Protein AF-A0A819I1Q5-F1 (afdb_monomer_lite)

Sequence (190 aa):
MAFNIQAMPYITTLDSYHRMDNSEMQREFLTIDADRQRQITYLTSELLKATHRFNLRGAIEFICERIKSLSSSSTSHSSPISTNVIDKPMHMLLNDHEFYHELSQAALLNQIVFNDIQRSMMGLYHSLSTYFHSQQTSENIVIDARLLVPSEQFVIGVLFKRFNIPSIYIDKEGNMAMFPYNLKDTSYGQ

Secondary structure (DSSP, 8-state):
-------------GGGTTS--HHHHHHHHHHHHHHHHHHHHHHHHHHHHHTT--SHHHHHHHHHHHHHHHHTTS--------S-TTTHHHHHHHH-HHHHHHHHHHHHHTT--HHHHHHHHHHHHHHHHHH-SS---SS-EEEETTTS-HHHHHHHHHHHHHTT--EEEE-TTS-EE---S---------

pLDDT: mean 77.31, std 18.58, range [29.62, 95.38]

Foldseek 3Di:
DDDDPPDDDPDPDPVVVVPDDPVVVVVVVVVVVVVVLVVLLVVLCVVCVVVVLFELLSVLVVLLVVLVVVPVVPDDDDDDDDPDPSLVSLVVQCVPPLSVVLLVVQCVQQVHDVVLLSVCSSCVNVLCVVPPPDDPPPHFYELEPCSDPPSNLSNSVLSCLLSVHDHWYADNVRDTDPSPGDRDNPDDDD

Structure (mmCIF, N/CA/C/O backbone):
data_AF-A0A819I1Q5-F1
#
_entry.id   AF-A0A819I1Q5-F1
#
loop_
_atom_site.group_PDB
_atom_site.id
_atom_site.type_symbol
_atom_site.label_atom_id
_atom_site.label_alt_id
_atom_site.label_comp_id
_atom_site.label_asym_id
_atom_site.label_entity_id
_atom_site.label_seq_id
_atom_site.pdbx_PDB_ins_code
_atom_site.Cartn_x
_atom_site.Cartn_y
_atom_site.Cartn_z
_atom_site.occupancy
_atom_site.B_iso_or_equiv
_atom_site.auth_seq_id
_atom_site.auth_comp_id
_atom_site.aut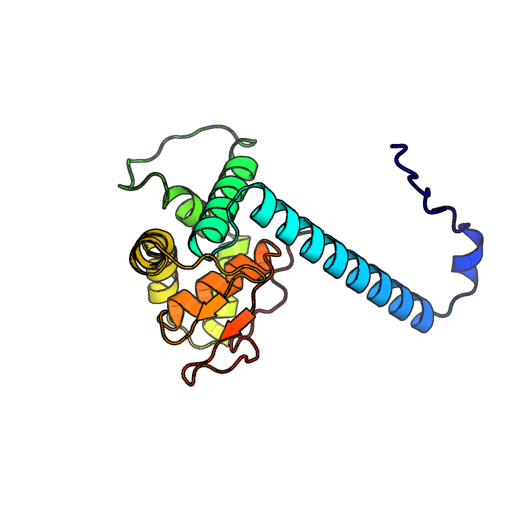h_asym_id
_atom_site.auth_atom_id
_atom_site.pdbx_PDB_model_num
ATOM 1 N N . MET A 1 1 ? 24.863 23.918 -19.648 1.00 42.09 1 MET A N 1
ATOM 2 C CA . MET A 1 1 ? 23.691 23.100 -20.023 1.00 42.09 1 MET A CA 1
ATOM 3 C C . MET A 1 1 ? 22.462 23.829 -19.516 1.00 42.09 1 MET A C 1
ATOM 5 O O . MET A 1 1 ? 22.322 23.976 -18.311 1.00 42.09 1 MET A O 1
ATOM 9 N N . ALA A 1 2 ? 21.684 24.420 -20.421 1.00 35.19 2 ALA A N 1
ATOM 10 C CA . ALA A 1 2 ? 20.536 25.252 -20.077 1.00 35.19 2 ALA A CA 1
ATOM 11 C C . ALA A 1 2 ? 19.288 24.374 -19.920 1.00 35.19 2 ALA A C 1
ATOM 13 O O . ALA A 1 2 ? 18.969 23.595 -20.816 1.00 35.19 2 ALA A O 1
ATOM 14 N N . PHE A 1 3 ? 18.601 24.497 -18.785 1.00 32.50 3 PHE A N 1
ATOM 15 C CA . PHE A 1 3 ? 17.294 23.889 -18.564 1.00 32.50 3 PHE A CA 1
ATOM 16 C C . PHE A 1 3 ? 16.247 24.676 -19.354 1.00 32.50 3 PHE A C 1
ATOM 18 O O . PHE A 1 3 ? 15.952 25.825 -19.034 1.00 32.50 3 PHE A O 1
ATOM 25 N N . ASN A 1 4 ? 15.705 24.060 -20.402 1.00 34.72 4 ASN A N 1
ATOM 26 C CA . ASN A 1 4 ? 14.567 24.588 -21.141 1.00 34.72 4 ASN A CA 1
ATOM 27 C C . ASN A 1 4 ? 13.288 24.136 -20.422 1.00 34.72 4 ASN A C 1
ATOM 29 O O . ASN A 1 4 ? 12.808 23.024 -20.634 1.00 34.72 4 ASN A O 1
ATOM 33 N N . ILE A 1 5 ? 12.789 24.963 -19.502 1.00 40.16 5 ILE A N 1
ATOM 34 C CA . ILE A 1 5 ? 11.487 24.755 -18.864 1.00 40.16 5 ILE A CA 1
ATOM 35 C C . ILE A 1 5 ? 10.452 25.385 -19.790 1.00 40.16 5 ILE A C 1
ATOM 37 O O . ILE A 1 5 ? 10.225 26.594 -19.774 1.00 40.16 5 ILE A O 1
ATOM 41 N N . GLN A 1 6 ? 9.854 24.553 -20.634 1.00 42.25 6 GLN A N 1
ATOM 42 C CA . GLN A 1 6 ? 8.719 24.939 -21.453 1.00 42.25 6 GLN A CA 1
ATOM 43 C C . GLN A 1 6 ? 7.520 25.133 -20.512 1.00 42.25 6 GLN A C 1
ATOM 45 O O . GLN A 1 6 ? 6.935 24.172 -20.016 1.00 42.25 6 GLN A O 1
ATOM 50 N N . ALA A 1 7 ? 7.211 26.391 -20.195 1.00 44.75 7 ALA A N 1
ATOM 51 C CA . ALA A 1 7 ? 6.041 26.754 -19.411 1.00 44.75 7 ALA A CA 1
ATOM 52 C C . ALA A 1 7 ? 4.772 26.317 -20.162 1.00 44.75 7 ALA A C 1
ATOM 54 O O . ALA A 1 7 ? 4.514 26.763 -21.280 1.00 44.75 7 ALA A O 1
ATOM 55 N N . MET A 1 8 ? 3.996 25.422 -19.550 1.00 40.69 8 MET A N 1
ATOM 56 C CA . MET A 1 8 ? 2.660 25.048 -20.013 1.00 40.69 8 MET A CA 1
ATOM 57 C C . MET A 1 8 ? 1.719 26.254 -19.863 1.00 40.69 8 MET A C 1
ATOM 59 O O . MET A 1 8 ? 1.626 26.803 -18.761 1.00 40.69 8 MET A O 1
ATOM 63 N N . PRO A 1 9 ? 1.016 26.690 -20.922 1.00 42.00 9 PRO A N 1
ATOM 64 C CA . PRO A 1 9 ? 0.080 27.799 -20.823 1.00 42.00 9 PRO A CA 1
ATOM 65 C C . PRO A 1 9 ? -1.209 27.327 -20.138 1.00 42.00 9 PRO A C 1
ATOM 67 O O . PRO A 1 9 ? -2.129 26.847 -20.789 1.00 42.00 9 PRO A O 1
ATOM 70 N N . TYR A 1 10 ? -1.301 27.486 -18.818 1.00 42.91 10 TYR A N 1
ATOM 71 C CA . TYR A 1 10 ? -2.581 27.447 -18.103 1.00 42.91 10 TYR A CA 1
ATOM 72 C C . TYR A 1 10 ? -3.239 28.828 -18.169 1.00 42.91 10 TYR A C 1
ATOM 74 O O . TYR A 1 10 ? -3.246 29.579 -17.198 1.00 42.91 10 TYR A O 1
ATOM 82 N N . ILE A 1 11 ? -3.772 29.178 -19.338 1.00 48.75 11 ILE A N 1
ATOM 83 C CA . ILE A 1 11 ? -4.830 30.188 -19.448 1.00 48.75 11 ILE A CA 1
ATOM 84 C C . ILE A 1 11 ? -5.868 29.630 -20.418 1.00 48.75 11 ILE A C 1
ATOM 86 O O . ILE A 1 11 ? -5.910 29.991 -21.591 1.00 48.75 11 ILE A O 1
ATOM 90 N N . THR A 1 12 ? -6.699 28.714 -19.929 1.00 47.91 12 THR A N 1
ATOM 91 C CA . THR A 1 12 ? -7.981 28.415 -20.565 1.00 47.91 12 THR A CA 1
ATOM 92 C C . THR A 1 12 ? -9.003 29.380 -19.980 1.00 47.91 12 THR A C 1
ATOM 94 O O . THR A 1 12 ? -9.338 29.352 -18.798 1.00 47.91 12 THR A O 1
ATOM 97 N N . THR A 1 13 ? -9.402 30.319 -20.826 1.00 48.88 13 THR A N 1
ATOM 98 C CA . THR A 1 13 ? -10.405 31.362 -20.619 1.00 48.88 13 THR A CA 1
ATOM 99 C C . THR A 1 13 ? -11.698 30.818 -20.009 1.00 48.88 13 THR A C 1
ATOM 101 O O . THR A 1 13 ? -12.270 29.870 -20.540 1.00 48.88 13 THR A O 1
ATOM 104 N N . LEU A 1 14 ? -12.208 31.478 -18.960 1.00 47.12 14 LEU A N 1
ATOM 105 C CA . LEU A 1 14 ? -13.523 31.208 -18.352 1.00 47.12 14 LEU A CA 1
ATOM 106 C C . LEU A 1 14 ? -14.693 31.190 -19.365 1.00 47.12 14 LEU A C 1
ATOM 108 O O . LEU A 1 14 ? -15.739 30.623 -19.067 1.00 47.12 14 LEU A O 1
ATOM 112 N N . ASP A 1 15 ? -14.518 31.756 -20.563 1.00 46.12 15 ASP A N 1
ATOM 113 C CA . ASP A 1 15 ? -15.542 31.820 -21.612 1.00 46.12 15 ASP A CA 1
ATOM 114 C C . ASP A 1 15 ? -15.828 30.480 -22.324 1.00 46.12 15 ASP A C 1
ATOM 116 O O . ASP A 1 15 ? -16.880 30.342 -22.952 1.00 46.12 15 ASP A O 1
ATOM 120 N N . SER A 1 16 ? -14.950 29.468 -22.238 1.00 49.38 16 SER A N 1
ATOM 121 C CA . SER A 1 16 ? -15.161 28.179 -22.929 1.00 49.38 16 SER A CA 1
ATOM 122 C C . SER A 1 16 ? -16.074 27.205 -22.174 1.00 49.38 16 SER A C 1
ATOM 124 O O . SER A 1 16 ? -16.690 26.342 -22.796 1.00 49.38 16 SER A O 1
ATOM 126 N N . TYR A 1 17 ? -16.235 27.372 -20.858 1.00 51.22 17 TYR A N 1
ATOM 127 C CA . TYR A 1 17 ? -17.088 26.507 -20.030 1.00 51.22 17 TYR A CA 1
ATOM 128 C C . TYR A 1 17 ? -18.587 26.753 -20.235 1.00 51.22 17 TYR A C 1
ATOM 130 O O . TYR A 1 17 ? -19.408 25.922 -19.854 1.00 51.22 17 TYR A O 1
ATOM 138 N N . HIS A 1 18 ? -18.971 27.869 -20.863 1.00 53.84 18 HIS A N 1
ATOM 139 C CA . HIS A 1 18 ? -20.380 28.237 -21.007 1.00 53.84 18 HIS A CA 1
ATOM 140 C C . HIS A 1 18 ? -21.098 27.527 -22.174 1.00 53.84 18 HIS A C 1
ATOM 142 O O . HIS A 1 18 ? -22.301 27.717 -22.353 1.00 53.84 18 HIS A O 1
ATOM 148 N N . ARG A 1 19 ? -20.382 26.712 -22.969 1.00 59.06 19 ARG A N 1
ATOM 149 C CA . ARG A 1 19 ? -20.923 25.987 -24.139 1.00 59.06 19 ARG A CA 1
ATOM 150 C C . ARG A 1 19 ? -20.734 24.467 -24.121 1.00 59.06 19 ARG A C 1
ATOM 152 O O . ARG A 1 19 ? -21.207 23.822 -25.052 1.00 59.06 19 ARG A O 1
ATOM 159 N N . MET A 1 20 ? -20.064 23.901 -23.120 1.00 61.34 20 MET A N 1
ATOM 160 C CA . MET A 1 20 ? -19.856 22.452 -23.047 1.00 61.34 20 MET A CA 1
ATOM 161 C C . MET A 1 20 ? -21.077 21.767 -22.439 1.00 61.34 20 MET A C 1
ATOM 163 O O . MET A 1 20 ? -21.583 22.190 -21.397 1.00 61.34 20 MET A O 1
ATOM 167 N N . ASP A 1 21 ? -21.551 20.705 -23.090 1.00 79.25 21 ASP A N 1
ATOM 168 C CA . ASP A 1 21 ? -22.559 19.826 -22.502 1.00 79.25 21 ASP A CA 1
ATOM 169 C C . ASP A 1 21 ? -21.979 19.129 -21.256 1.00 79.25 21 ASP A C 1
ATOM 171 O O . ASP A 1 21 ? -20.777 18.870 -21.149 1.00 79.25 21 ASP A O 1
ATOM 175 N N . ASN A 1 22 ? -22.847 18.797 -20.304 1.00 78.75 22 ASN A N 1
ATOM 176 C CA . ASN A 1 22 ? -22.498 18.175 -19.029 1.00 78.75 22 ASN A CA 1
ATOM 177 C C . ASN A 1 22 ? -21.731 16.847 -19.230 1.00 78.75 22 ASN A C 1
ATOM 179 O O . ASN A 1 22 ? -20.872 16.481 -18.429 1.00 78.75 22 ASN A O 1
ATOM 183 N N . SER A 1 23 ? -21.989 16.149 -20.344 1.00 79.38 23 SER A N 1
ATOM 184 C CA . SER A 1 23 ? -21.288 14.917 -20.722 1.00 79.38 23 SER A CA 1
ATOM 185 C C . SER A 1 23 ? -19.829 15.136 -21.160 1.00 79.38 23 SER A C 1
ATOM 187 O O . SER A 1 23 ? -18.974 14.287 -20.899 1.00 79.38 23 SER A O 1
ATOM 189 N N . GLU A 1 24 ? -19.514 16.274 -21.783 1.00 82.25 24 GLU A N 1
ATOM 190 C CA . GLU A 1 24 ? -18.149 16.631 -22.187 1.00 82.25 24 GLU A CA 1
ATOM 191 C C . GLU A 1 24 ? -17.334 17.118 -20.990 1.00 82.25 24 GLU A C 1
ATOM 193 O O . GLU A 1 24 ? -16.189 16.700 -20.820 1.00 82.25 24 GLU A O 1
ATOM 198 N N . MET A 1 25 ? -17.959 17.897 -20.102 1.00 79.38 25 MET A N 1
ATOM 199 C CA . MET A 1 25 ? -17.338 18.366 -18.861 1.00 79.38 25 MET A CA 1
ATOM 200 C C . MET A 1 25 ? -16.933 17.198 -17.947 1.00 79.38 25 MET A C 1
ATOM 202 O O . MET A 1 25 ? -15.834 17.187 -17.392 1.00 79.38 25 MET A O 1
ATOM 206 N N . GLN A 1 26 ? -17.780 16.167 -17.837 1.00 78.69 26 GLN A N 1
ATOM 207 C CA . GLN A 1 26 ? -17.453 14.954 -17.079 1.00 78.69 26 GLN A CA 1
ATOM 208 C C . GLN A 1 26 ? -16.265 14.187 -17.672 1.00 78.69 26 GLN A C 1
ATOM 210 O O . GLN A 1 26 ? -15.415 13.700 -16.927 1.00 78.69 26 GLN A O 1
ATOM 215 N N . ARG A 1 27 ? -16.178 14.074 -19.003 1.00 81.25 27 ARG A N 1
ATOM 216 C CA . ARG A 1 27 ? -15.050 13.389 -19.657 1.00 81.25 27 ARG A CA 1
ATOM 217 C C . ARG A 1 27 ? -13.744 14.142 -19.460 1.00 81.25 27 ARG A C 1
ATOM 219 O O . ARG A 1 27 ? -12.740 13.511 -19.140 1.00 81.25 27 ARG A O 1
ATOM 226 N N . GLU A 1 28 ? -13.762 15.461 -19.622 1.00 84.81 28 GLU A N 1
ATOM 227 C CA . GLU A 1 28 ? -12.573 16.290 -19.425 1.00 84.81 28 GLU A CA 1
ATOM 228 C C . GLU A 1 28 ? -12.067 16.191 -17.978 1.00 84.81 28 GLU A C 1
ATOM 230 O O . GLU A 1 28 ? -10.881 15.942 -17.751 1.00 84.81 28 GLU A O 1
ATOM 235 N N . PHE A 1 29 ? -12.973 16.249 -16.997 1.00 83.56 29 PHE A N 1
ATOM 236 C CA . PHE A 1 29 ? -12.624 16.073 -15.587 1.00 83.56 29 PHE A CA 1
ATOM 237 C C . PHE A 1 29 ? -11.950 14.717 -15.314 1.00 83.56 29 PHE A C 1
ATOM 239 O O . PHE A 1 29 ? -10.876 14.668 -14.714 1.00 83.56 29 PHE A O 1
ATOM 246 N N . LEU A 1 30 ? -12.513 13.621 -15.839 1.00 83.62 30 LEU A N 1
ATOM 247 C CA . LEU A 1 30 ? -11.925 12.282 -15.706 1.00 83.62 30 LEU A CA 1
ATOM 248 C C . LEU A 1 30 ? -10.531 12.182 -16.342 1.00 83.62 30 LEU A C 1
ATOM 250 O O . LEU A 1 30 ? -9.659 11.497 -15.805 1.00 83.62 30 LEU A O 1
ATOM 254 N N . THR A 1 31 ? -10.299 12.853 -17.475 1.00 87.00 31 THR A N 1
ATOM 255 C CA . THR A 1 31 ? -8.973 12.861 -18.114 1.00 87.00 31 THR A CA 1
ATOM 256 C C . THR A 1 31 ? -7.941 13.638 -17.304 1.00 87.00 31 THR A C 1
ATOM 258 O O . THR A 1 31 ? -6.826 13.149 -17.122 1.00 87.00 31 THR A O 1
ATOM 261 N N . ILE A 1 32 ? -8.322 14.795 -16.753 1.00 88.31 32 ILE A N 1
ATOM 262 C CA . ILE A 1 32 ? -7.447 15.611 -15.904 1.00 88.31 32 ILE A CA 1
ATOM 263 C C . ILE A 1 32 ? -7.047 14.832 -14.649 1.00 88.31 32 ILE A C 1
ATOM 265 O O . ILE A 1 32 ? -5.869 14.818 -14.284 1.00 88.31 32 ILE A O 1
ATOM 269 N N . ASP A 1 33 ? -7.996 14.152 -14.008 1.00 83.88 33 ASP A N 1
ATOM 270 C CA . ASP A 1 33 ? -7.715 13.345 -12.820 1.00 83.88 33 ASP A CA 1
ATOM 271 C C . ASP A 1 33 ? -6.820 12.141 -13.139 1.00 83.88 33 ASP A C 1
ATOM 273 O O . ASP A 1 33 ? -5.870 11.864 -12.400 1.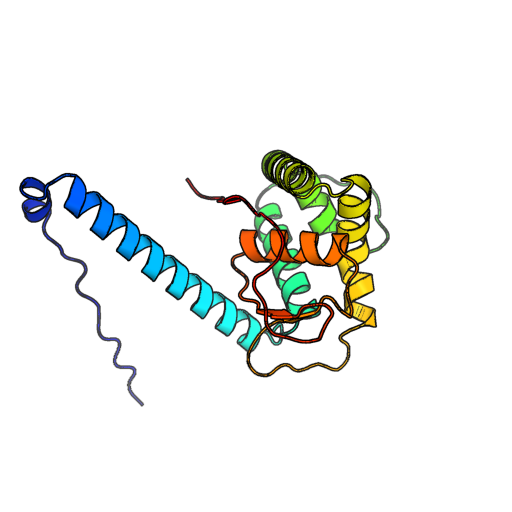00 83.88 33 ASP A O 1
ATOM 277 N N . ALA A 1 34 ? -7.039 11.472 -14.276 1.00 84.75 34 ALA A N 1
ATOM 278 C CA . ALA A 1 34 ? -6.173 10.381 -14.717 1.00 84.75 34 ALA A CA 1
ATOM 279 C C . ALA A 1 34 ? -4.726 10.851 -14.961 1.00 84.75 34 ALA A C 1
ATOM 281 O O . ALA A 1 34 ? -3.775 10.176 -14.550 1.00 84.75 34 ALA A O 1
ATOM 282 N N . ASP A 1 35 ? -4.538 12.012 -15.590 1.00 88.62 35 ASP A N 1
ATOM 283 C CA . ASP A 1 35 ? -3.207 12.562 -15.856 1.00 88.62 35 ASP A CA 1
ATOM 284 C C . ASP A 1 35 ? -2.514 13.056 -14.580 1.00 88.62 35 ASP A C 1
ATOM 286 O O . ASP A 1 35 ? -1.319 12.802 -14.389 1.00 88.62 35 ASP A O 1
ATOM 290 N N . ARG A 1 36 ? -3.260 13.660 -13.646 1.00 87.44 36 ARG A N 1
ATOM 291 C CA . ARG A 1 36 ? -2.746 13.992 -12.306 1.00 87.44 36 ARG A CA 1
ATOM 292 C C . ARG A 1 36 ? -2.283 12.745 -11.562 1.00 87.44 36 ARG A C 1
ATOM 294 O O . ARG A 1 36 ? -1.182 12.740 -11.009 1.00 87.44 36 ARG A O 1
ATOM 301 N N . GLN A 1 37 ? -3.067 11.670 -11.595 1.00 83.81 37 GLN A N 1
ATOM 302 C CA . GLN A 1 37 ? -2.712 10.421 -10.923 1.00 83.81 37 GLN A CA 1
ATOM 303 C C . GLN A 1 37 ? -1.446 9.786 -11.519 1.00 83.81 37 GLN A C 1
ATOM 305 O O . GLN A 1 37 ? -0.579 9.303 -10.780 1.00 83.81 37 GLN A O 1
ATOM 310 N N . ARG A 1 38 ? -1.286 9.836 -12.849 1.00 87.12 38 ARG A N 1
ATOM 311 C CA . ARG A 1 38 ? -0.044 9.416 -13.524 1.00 87.12 38 ARG A CA 1
ATOM 312 C C . ARG A 1 38 ? 1.150 10.252 -13.072 1.00 87.12 38 ARG A C 1
ATOM 314 O O . ARG A 1 38 ? 2.204 9.688 -12.776 1.00 87.12 38 ARG A O 1
ATOM 321 N N . GLN A 1 39 ? 0.988 11.571 -12.969 1.00 90.75 39 GLN A N 1
ATOM 322 C CA . GLN A 1 39 ? 2.058 12.467 -12.532 1.00 90.75 39 GLN A CA 1
ATOM 323 C C . GLN A 1 39 ? 2.477 12.200 -11.078 1.00 90.75 39 GLN A C 1
ATOM 325 O O . GLN A 1 39 ? 3.674 12.125 -10.801 1.00 90.75 39 GLN A O 1
ATOM 330 N N . ILE A 1 40 ? 1.518 11.998 -10.166 1.00 87.88 40 ILE A N 1
ATOM 331 C CA . ILE A 1 40 ? 1.800 11.638 -8.765 1.00 87.88 40 ILE A CA 1
ATOM 332 C C . ILE A 1 40 ? 2.572 10.319 -8.708 1.00 87.88 40 ILE A C 1
ATOM 334 O O . ILE A 1 40 ? 3.608 10.238 -8.054 1.00 87.88 40 ILE A O 1
ATOM 338 N N . THR A 1 41 ? 2.116 9.307 -9.447 1.00 85.81 41 THR A N 1
ATOM 339 C CA . THR A 1 41 ? 2.753 7.981 -9.480 1.00 85.81 41 THR A CA 1
ATOM 340 C C . THR A 1 41 ? 4.204 8.060 -9.968 1.00 85.81 41 THR A C 1
ATOM 342 O O . THR A 1 41 ? 5.109 7.465 -9.372 1.00 85.81 41 THR A O 1
ATOM 345 N N . TYR A 1 42 ? 4.448 8.834 -11.028 1.00 87.62 42 TYR A N 1
ATOM 346 C CA . TYR A 1 42 ? 5.790 9.070 -11.554 1.00 87.62 42 TYR A CA 1
ATOM 347 C C . TYR A 1 42 ? 6.691 9.754 -10.516 1.00 87.62 42 TYR A C 1
ATOM 349 O O . TYR A 1 42 ? 7.769 9.249 -10.202 1.00 87.62 42 TYR A O 1
ATOM 357 N N . LEU A 1 43 ? 6.230 10.860 -9.923 1.00 90.19 43 LEU A N 1
ATOM 358 C CA . LEU A 1 43 ? 7.012 11.614 -8.940 1.00 90.19 43 LEU A CA 1
ATOM 359 C C . LEU A 1 43 ? 7.311 10.795 -7.677 1.00 90.19 43 LEU A C 1
ATOM 361 O O . LEU A 1 43 ? 8.434 10.849 -7.173 1.00 90.19 43 LEU A O 1
ATOM 365 N N . THR A 1 44 ? 6.352 10.002 -7.188 1.00 87.19 44 THR A N 1
ATOM 366 C CA . THR A 1 44 ? 6.574 9.101 -6.047 1.00 87.19 44 THR A CA 1
ATOM 367 C C . THR A 1 44 ? 7.651 8.062 -6.361 1.00 87.19 44 THR A C 1
ATOM 369 O O . THR A 1 44 ? 8.537 7.838 -5.536 1.00 87.19 44 THR A O 1
ATOM 372 N N . SER A 1 45 ? 7.629 7.467 -7.560 1.00 86.12 45 SER A N 1
ATOM 373 C CA . SER A 1 45 ? 8.659 6.508 -7.992 1.00 86.12 45 SER A CA 1
ATOM 374 C C . SER A 1 45 ? 10.052 7.130 -7.967 1.00 86.12 45 SER A C 1
ATOM 376 O O . SER A 1 45 ? 10.980 6.564 -7.389 1.00 86.12 45 SER A O 1
ATOM 378 N N . GLU A 1 46 ? 10.193 8.309 -8.574 1.00 87.88 46 GLU A N 1
ATOM 379 C CA . GLU A 1 46 ? 11.475 9.007 -8.673 1.00 87.88 46 GLU A CA 1
ATOM 380 C C . GLU A 1 46 ? 11.998 9.427 -7.296 1.00 87.88 46 GLU A C 1
ATOM 382 O O . GLU A 1 46 ? 13.188 9.282 -7.015 1.00 87.88 46 GLU A O 1
ATOM 387 N N . LEU A 1 47 ? 11.113 9.850 -6.388 1.00 87.19 47 LEU A N 1
ATOM 388 C CA . LEU A 1 47 ? 11.482 10.167 -5.008 1.00 87.19 47 LEU A CA 1
ATOM 389 C C . LEU A 1 47 ? 11.986 8.933 -4.242 1.00 87.19 47 LEU A C 1
ATOM 391 O O . LEU A 1 47 ? 12.984 9.007 -3.517 1.00 87.19 47 LEU A O 1
ATOM 395 N N . LEU A 1 48 ? 11.321 7.786 -4.396 1.00 85.62 48 LEU A N 1
ATOM 396 C CA . LEU A 1 48 ? 11.746 6.538 -3.758 1.00 85.62 48 LEU A CA 1
ATOM 397 C C . LEU A 1 48 ? 13.103 6.073 -4.299 1.00 85.62 48 LEU A C 1
ATOM 399 O O . LEU A 1 48 ? 13.965 5.688 -3.508 1.00 85.62 48 LEU A O 1
ATOM 403 N N . LYS A 1 49 ? 13.350 6.190 -5.611 1.00 84.88 49 LYS A N 1
ATOM 404 C CA . LYS A 1 49 ? 14.670 5.914 -6.210 1.00 84.88 49 LYS A CA 1
ATOM 405 C C . LYS A 1 49 ? 15.748 6.854 -5.677 1.00 84.88 49 LYS A C 1
ATOM 407 O O . LYS A 1 49 ? 16.777 6.385 -5.193 1.00 84.88 49 LYS A O 1
ATOM 412 N N . ALA A 1 50 ? 15.494 8.163 -5.708 1.00 84.56 50 ALA A N 1
ATOM 413 C CA . ALA A 1 50 ? 16.444 9.187 -5.276 1.00 84.56 50 ALA A CA 1
ATOM 414 C C . ALA A 1 50 ? 16.819 9.067 -3.789 1.00 84.56 50 ALA A C 1
ATOM 416 O O . ALA A 1 50 ? 17.912 9.460 -3.392 1.00 84.56 50 ALA A O 1
ATOM 417 N N . THR A 1 51 ? 15.927 8.507 -2.965 1.00 79.56 51 THR A N 1
ATOM 418 C CA . THR A 1 51 ? 16.164 8.299 -1.529 1.00 79.56 51 THR A CA 1
ATOM 419 C C . THR A 1 51 ? 16.638 6.887 -1.175 1.00 79.56 51 THR A C 1
ATOM 421 O O . THR A 1 51 ? 16.684 6.549 0.006 1.00 79.56 51 THR A O 1
ATOM 424 N N . HIS A 1 52 ? 17.003 6.062 -2.166 1.00 75.25 52 HIS A N 1
ATOM 425 C CA . HIS A 1 52 ? 17.398 4.656 -1.987 1.00 75.25 52 HIS A CA 1
ATOM 426 C C . HIS A 1 52 ? 16.325 3.781 -1.299 1.00 75.25 52 HIS A C 1
ATOM 428 O O . HIS A 1 52 ? 16.637 2.775 -0.664 1.00 75.25 52 HIS A O 1
ATOM 434 N N . ARG A 1 53 ? 15.044 4.140 -1.454 1.00 77.31 53 ARG A N 1
ATOM 435 C CA . ARG A 1 53 ? 13.863 3.482 -0.863 1.00 77.31 53 ARG A CA 1
ATOM 436 C C . ARG A 1 53 ? 13.028 2.711 -1.886 1.00 77.31 53 ARG A C 1
ATOM 438 O O . ARG A 1 53 ? 11.808 2.657 -1.799 1.00 77.31 53 ARG A O 1
ATOM 445 N N . PHE A 1 54 ? 13.680 2.119 -2.878 1.00 81.94 54 PHE A N 1
ATOM 446 C CA . PHE A 1 54 ? 13.001 1.566 -4.049 1.00 81.94 54 PHE A CA 1
ATOM 447 C C . PHE A 1 54 ? 12.581 0.085 -3.930 1.00 81.94 54 PHE A C 1
ATOM 449 O O . PHE A 1 54 ? 12.107 -0.521 -4.883 1.00 81.94 54 PHE A O 1
ATOM 456 N N . ASN A 1 55 ? 12.724 -0.512 -2.747 1.00 86.25 55 ASN A N 1
ATOM 457 C CA . ASN A 1 55 ? 12.223 -1.853 -2.446 1.00 86.25 55 ASN A CA 1
ATOM 458 C C . ASN A 1 55 ? 11.092 -1.799 -1.409 1.00 86.25 55 ASN A C 1
ATOM 460 O O . ASN A 1 55 ? 10.793 -0.744 -0.850 1.00 86.25 55 ASN A O 1
ATOM 464 N N . LEU A 1 56 ? 10.470 -2.947 -1.133 1.00 87.06 56 LEU A N 1
ATOM 465 C CA . LEU A 1 56 ? 9.314 -3.044 -0.238 1.00 87.06 56 LEU A CA 1
ATOM 466 C C . LEU A 1 56 ? 9.611 -2.498 1.170 1.00 87.06 56 LEU A C 1
ATOM 468 O O . LEU A 1 56 ? 8.816 -1.743 1.724 1.00 87.06 56 LEU A O 1
ATOM 472 N N . ARG A 1 57 ? 10.800 -2.792 1.716 1.00 86.12 57 ARG A N 1
ATOM 473 C CA . ARG A 1 57 ? 11.265 -2.249 3.004 1.00 86.12 57 ARG A CA 1
ATOM 474 C C . ARG A 1 57 ? 11.394 -0.724 2.961 1.00 86.12 57 ARG A C 1
ATOM 476 O O . ARG A 1 57 ? 10.855 -0.042 3.827 1.00 86.12 57 ARG A O 1
ATOM 483 N N . GLY A 1 58 ? 12.085 -0.194 1.954 1.00 86.94 58 GLY A N 1
ATOM 484 C CA . GLY A 1 58 ? 12.279 1.243 1.774 1.00 86.94 58 GLY A CA 1
ATOM 485 C C . GLY A 1 58 ? 10.962 1.995 1.582 1.00 86.94 58 GLY A C 1
ATOM 486 O O . GLY A 1 58 ? 10.782 3.073 2.143 1.00 86.94 58 GLY A O 1
ATOM 487 N N . ALA A 1 59 ? 10.005 1.406 0.869 1.00 88.75 59 ALA A N 1
ATOM 488 C CA . ALA A 1 59 ? 8.671 1.969 0.701 1.00 88.75 59 ALA A CA 1
ATOM 489 C C . ALA A 1 59 ? 7.914 2.073 2.035 1.00 88.75 59 ALA A C 1
ATOM 491 O O . ALA A 1 59 ? 7.315 3.108 2.325 1.00 88.75 59 ALA A O 1
ATOM 492 N N . ILE A 1 60 ? 7.992 1.049 2.892 1.00 89.56 60 ILE A N 1
ATOM 493 C CA . ILE A 1 60 ? 7.413 1.120 4.242 1.00 89.56 60 ILE A CA 1
ATOM 494 C C . ILE A 1 60 ? 8.120 2.173 5.103 1.00 89.56 60 ILE A C 1
ATOM 496 O O . ILE A 1 60 ? 7.448 2.932 5.800 1.00 89.56 60 ILE A O 1
ATOM 500 N N . GLU A 1 61 ? 9.447 2.297 5.021 1.00 87.19 61 GLU A N 1
ATOM 501 C CA . GLU A 1 61 ? 10.171 3.381 5.703 1.00 87.19 61 GLU A CA 1
ATOM 502 C C . GLU A 1 61 ? 9.706 4.765 5.231 1.00 87.19 61 GLU A C 1
ATOM 504 O O . GLU A 1 61 ? 9.495 5.654 6.056 1.00 87.19 61 GLU A O 1
ATOM 509 N N . PHE A 1 62 ? 9.495 4.946 3.923 1.00 88.75 62 PHE A N 1
ATOM 510 C CA . PHE A 1 62 ? 8.943 6.181 3.366 1.00 88.75 62 PHE A CA 1
ATOM 511 C C . PHE A 1 62 ? 7.555 6.501 3.941 1.00 88.75 62 PHE A C 1
ATOM 513 O O . PHE A 1 62 ? 7.320 7.633 4.366 1.00 88.75 62 PHE A O 1
ATOM 520 N N . ILE A 1 63 ? 6.659 5.511 4.020 1.00 89.75 63 ILE A N 1
ATOM 521 C CA . ILE A 1 63 ? 5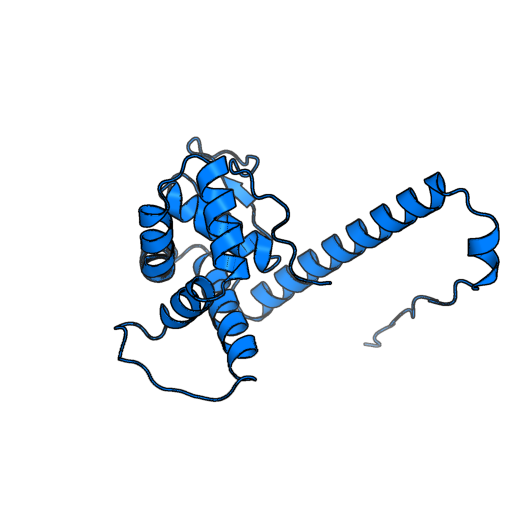.330 5.676 4.631 1.00 89.75 63 ILE A CA 1
ATOM 522 C C . ILE A 1 63 ? 5.448 6.079 6.099 1.00 89.75 63 ILE A C 1
ATOM 524 O O . ILE A 1 63 ? 4.803 7.035 6.532 1.00 89.75 63 ILE A O 1
ATOM 528 N N . CYS A 1 64 ? 6.290 5.384 6.864 1.00 88.38 64 CYS A N 1
ATOM 529 C CA . CYS A 1 64 ? 6.522 5.695 8.269 1.00 88.38 64 CYS A CA 1
ATOM 530 C C . CYS A 1 64 ? 6.988 7.144 8.460 1.00 88.38 64 CYS A C 1
ATOM 532 O O . CYS A 1 64 ? 6.472 7.840 9.335 1.00 88.38 64 CYS A O 1
ATOM 534 N N . GLU A 1 65 ? 7.923 7.624 7.636 1.00 86.81 65 GLU A N 1
ATOM 535 C CA . GLU A 1 65 ? 8.367 9.023 7.666 1.00 86.81 65 GLU A CA 1
ATOM 536 C C . GLU A 1 65 ? 7.249 9.996 7.271 1.00 86.81 65 GLU A C 1
ATOM 538 O O . GLU A 1 65 ? 7.080 11.038 7.911 1.00 86.81 65 GLU A O 1
ATOM 543 N N . ARG A 1 66 ? 6.419 9.641 6.283 1.00 87.31 66 ARG A N 1
ATOM 544 C CA . ARG A 1 66 ? 5.277 10.469 5.883 1.00 87.31 66 ARG A CA 1
ATOM 545 C C . ARG A 1 66 ? 4.262 10.619 7.017 1.00 87.31 66 ARG A C 1
ATOM 547 O O . ARG A 1 66 ? 3.884 11.748 7.326 1.00 87.31 66 ARG A O 1
ATOM 554 N N . ILE A 1 67 ? 3.888 9.527 7.685 1.00 88.38 67 ILE A N 1
ATOM 555 C CA . ILE A 1 67 ? 2.982 9.546 8.847 1.00 88.38 67 ILE A CA 1
ATOM 556 C C . ILE A 1 67 ? 3.558 10.421 9.964 1.00 88.38 67 ILE A C 1
ATOM 558 O O . ILE A 1 67 ? 2.855 11.277 10.502 1.00 88.38 67 ILE A O 1
ATOM 562 N N . LYS A 1 68 ? 4.850 10.258 10.287 1.00 85.62 68 LYS A N 1
ATOM 563 C CA . LYS A 1 68 ? 5.521 11.089 11.299 1.00 85.62 68 LYS A CA 1
ATOM 564 C C . LYS A 1 68 ? 5.453 12.569 10.931 1.00 85.62 68 LYS A C 1
ATOM 566 O O . LYS A 1 68 ? 5.083 13.363 11.787 1.00 85.62 68 LYS A O 1
ATOM 571 N N . SER A 1 69 ? 5.746 12.922 9.675 1.00 82.88 69 SER A N 1
ATOM 572 C CA . SER A 1 69 ? 5.734 14.315 9.201 1.00 82.88 69 SER A CA 1
ATOM 573 C C . SER A 1 69 ? 4.355 14.978 9.271 1.00 82.88 69 SER A C 1
ATOM 575 O O . SER A 1 69 ? 4.265 16.165 9.561 1.00 82.88 69 SER A O 1
ATOM 577 N N . LEU A 1 70 ? 3.285 14.207 9.050 1.00 79.12 70 LEU A N 1
ATOM 578 C CA . LEU A 1 70 ? 1.899 14.674 9.175 1.00 79.12 70 LEU A CA 1
ATOM 579 C C . LEU A 1 70 ? 1.475 14.843 10.637 1.00 79.12 70 LEU A C 1
ATOM 581 O O . LEU A 1 70 ? 0.556 15.594 10.939 1.00 79.12 70 LEU A O 1
ATOM 585 N N . SER A 1 71 ? 2.144 14.136 11.544 1.00 69.81 71 SER A N 1
ATOM 586 C CA . SER A 1 71 ? 1.803 14.124 12.962 1.00 69.81 71 SER A CA 1
ATOM 587 C C . SER A 1 71 ? 2.601 15.145 13.768 1.00 69.81 71 SER A C 1
ATOM 589 O O . SER A 1 71 ? 2.119 15.636 14.780 1.00 69.81 71 SER A O 1
ATOM 591 N N . SER A 1 72 ? 3.816 15.501 13.339 1.00 59.53 72 SER A N 1
ATOM 592 C CA . SER A 1 72 ? 4.652 16.509 14.005 1.00 59.53 72 SER A CA 1
ATOM 593 C C . SER A 1 72 ? 4.162 17.954 13.824 1.00 59.53 72 SER A C 1
ATOM 595 O O . SER A 1 72 ? 4.698 18.849 14.474 1.00 59.53 72 SER A O 1
ATOM 597 N N . SER A 1 73 ? 3.115 18.191 13.024 1.00 54.00 73 SER A N 1
ATOM 598 C CA . SER A 1 73 ? 2.351 19.450 13.019 1.00 54.00 73 SER A CA 1
ATOM 599 C C . SER A 1 73 ? 1.293 19.539 14.127 1.00 54.00 73 SER A C 1
ATOM 601 O O . SER A 1 73 ? 0.689 20.595 14.303 1.00 54.00 73 SER A O 1
ATOM 603 N N . SER A 1 74 ? 1.067 18.466 14.891 1.00 44.69 74 SER A N 1
ATOM 604 C CA . SER A 1 74 ? 0.105 18.421 15.995 1.00 44.69 74 SER A CA 1
ATOM 605 C C . SER A 1 74 ? 0.820 17.997 17.281 1.00 44.69 74 SER A C 1
ATOM 607 O O . SER A 1 74 ? 1.467 16.957 17.366 1.00 44.69 74 SER A O 1
ATOM 609 N N . THR A 1 75 ? 0.785 18.875 18.274 1.00 43.38 75 THR A N 1
ATOM 610 C CA . THR A 1 75 ? 1.640 18.875 19.462 1.00 43.38 75 THR A CA 1
ATOM 611 C C . THR A 1 75 ? 1.553 17.595 20.307 1.00 43.38 75 THR A C 1
ATOM 613 O O . THR A 1 75 ? 0.486 17.048 20.561 1.00 43.38 75 THR A O 1
ATOM 616 N N . SER A 1 76 ? 2.732 17.178 20.776 1.00 54.06 76 SER A N 1
ATOM 617 C CA . SER A 1 76 ? 3.070 16.254 21.870 1.00 54.06 76 SER A CA 1
ATOM 618 C C . SER A 1 76 ? 1.963 15.836 22.848 1.00 54.06 76 SER A C 1
ATOM 620 O O . SER A 1 76 ? 1.470 16.689 23.571 1.00 54.06 76 SER A O 1
ATOM 622 N N . HIS A 1 77 ? 1.778 14.523 23.045 1.00 41.28 77 HIS A N 1
ATOM 623 C CA . HIS A 1 77 ? 1.655 13.912 24.377 1.00 41.28 77 HIS A CA 1
ATOM 624 C C . HIS A 1 77 ? 2.163 12.459 24.370 1.00 41.28 77 HIS A C 1
ATOM 626 O O . HIS A 1 77 ? 1.982 11.690 23.429 1.00 41.28 77 HIS A O 1
ATOM 632 N N . SER A 1 78 ? 2.890 12.132 25.433 1.00 54.97 78 SER A N 1
ATOM 633 C CA . SER A 1 78 ? 3.573 10.873 25.721 1.00 54.97 78 SER A CA 1
ATOM 634 C C . SER A 1 78 ? 2.612 9.715 25.994 1.00 54.97 78 SER A C 1
ATOM 636 O O . SER A 1 78 ? 1.668 9.864 26.768 1.00 54.97 78 SER A O 1
ATOM 638 N N . SER A 1 79 ? 2.924 8.533 25.463 1.00 41.47 79 SER A N 1
ATOM 639 C CA . SER A 1 79 ? 2.457 7.240 25.980 1.00 41.47 79 SER A CA 1
ATOM 640 C C . SER A 1 79 ? 3.398 6.114 25.529 1.00 41.47 79 SER A C 1
ATOM 642 O O . SER A 1 79 ? 4.245 6.353 24.661 1.00 41.47 79 SER A O 1
ATOM 644 N N . PRO A 1 80 ? 3.373 4.967 26.231 1.00 43.28 80 PRO A N 1
ATOM 645 C CA . PRO A 1 80 ? 4.565 4.293 26.722 1.00 43.28 80 PRO A CA 1
ATOM 646 C C . PRO A 1 80 ? 5.316 3.546 25.627 1.00 43.28 80 PRO A C 1
ATOM 648 O O . PRO A 1 80 ? 4.791 3.249 24.559 1.00 43.28 80 PRO A O 1
ATOM 651 N N . ILE A 1 81 ? 6.579 3.280 25.942 1.00 44.84 81 ILE A N 1
ATOM 652 C CA . ILE A 1 81 ? 7.598 2.600 25.146 1.00 44.84 81 ILE A CA 1
ATOM 653 C C . ILE A 1 81 ? 7.009 1.334 24.502 1.00 44.84 81 ILE A C 1
ATOM 655 O O . ILE A 1 81 ? 6.953 0.278 25.124 1.00 44.84 81 ILE A O 1
ATOM 659 N N . SER A 1 82 ? 6.565 1.456 23.250 1.00 42.53 82 SER A N 1
ATOM 660 C CA . SER A 1 82 ? 6.403 0.317 22.353 1.00 42.53 82 SER A CA 1
ATOM 661 C C . SER A 1 82 ? 7.780 -0.008 21.790 1.00 42.53 82 SER A C 1
ATOM 663 O O . SER A 1 82 ? 8.530 0.882 21.377 1.00 42.53 82 SER A O 1
ATOM 665 N N . THR A 1 83 ? 8.139 -1.281 21.857 1.00 40.09 83 THR A N 1
ATOM 666 C CA . THR A 1 83 ? 9.496 -1.813 21.741 1.00 40.09 83 THR A CA 1
ATOM 667 C C . THR A 1 83 ? 10.116 -1.754 20.347 1.00 40.09 83 THR A C 1
ATOM 669 O O . THR A 1 83 ? 11.185 -2.319 20.164 1.00 40.09 83 THR A O 1
ATOM 672 N N . ASN A 1 84 ? 9.567 -0.995 19.397 1.00 53.06 84 ASN A N 1
ATOM 673 C CA . ASN A 1 84 ? 10.303 -0.564 18.210 1.00 53.06 84 ASN A CA 1
ATOM 674 C C . ASN A 1 84 ? 9.820 0.814 17.746 1.00 53.06 84 ASN A C 1
ATOM 676 O O . ASN A 1 84 ? 8.647 1.024 17.443 1.00 53.06 84 ASN A O 1
ATOM 680 N N . VAL A 1 85 ? 10.755 1.759 17.608 1.00 58.81 85 VAL A N 1
ATOM 681 C CA . VAL A 1 85 ? 10.527 3.132 17.099 1.00 58.81 85 VAL A CA 1
ATOM 682 C C . VAL A 1 85 ? 9.836 3.146 15.720 1.00 58.81 85 VAL A C 1
ATOM 684 O O . VAL A 1 85 ? 9.257 4.154 15.312 1.00 58.81 85 VAL A O 1
ATOM 687 N N . ILE A 1 86 ? 9.881 2.018 15.013 1.00 60.31 86 ILE A N 1
ATOM 688 C CA . ILE A 1 86 ? 9.408 1.833 13.643 1.00 60.31 86 ILE A CA 1
ATOM 689 C C . ILE A 1 86 ? 7.940 1.385 13.579 1.00 60.31 86 ILE A C 1
ATOM 691 O O . ILE A 1 86 ? 7.280 1.661 12.582 1.00 60.31 86 ILE A O 1
ATOM 695 N N . ASP A 1 87 ? 7.393 0.827 14.661 1.00 68.31 87 ASP A N 1
ATOM 696 C CA . ASP A 1 87 ? 5.997 0.368 14.707 1.00 68.31 87 ASP A CA 1
ATOM 697 C C . ASP A 1 87 ? 5.043 1.478 15.186 1.00 68.31 87 ASP A C 1
ATOM 699 O O . ASP A 1 87 ? 3.832 1.446 14.957 1.00 68.31 87 ASP A O 1
ATOM 703 N N . LYS A 1 88 ? 5.595 2.526 15.812 1.00 80.81 88 LYS A N 1
ATOM 704 C CA . LYS A 1 88 ? 4.842 3.694 16.289 1.00 80.81 88 LYS A CA 1
ATOM 705 C C . LYS A 1 88 ? 4.022 4.388 15.185 1.00 80.81 88 LYS A C 1
ATOM 707 O O . LYS A 1 88 ? 2.856 4.671 15.444 1.00 80.81 88 LYS A O 1
ATOM 712 N N . PRO A 1 89 ? 4.550 4.658 13.975 1.00 85.00 89 PRO A N 1
ATOM 713 C CA . PRO A 1 89 ? 3.762 5.255 12.895 1.00 85.00 89 PRO A CA 1
ATOM 714 C C . PRO A 1 89 ? 2.567 4.390 12.477 1.00 85.00 89 PRO A C 1
ATOM 716 O O . PRO A 1 89 ? 1.489 4.920 12.236 1.00 85.00 89 PRO A O 1
ATOM 719 N N . MET A 1 90 ? 2.728 3.065 12.451 1.00 87.38 90 MET A N 1
ATOM 720 C CA . MET A 1 90 ? 1.639 2.142 12.114 1.00 87.38 90 MET A CA 1
ATOM 721 C C . MET A 1 90 ? 0.552 2.141 13.192 1.00 87.38 90 MET A C 1
ATOM 723 O O . MET A 1 90 ? -0.632 2.215 12.869 1.00 87.38 90 MET A O 1
ATOM 727 N N . HIS A 1 91 ? 0.940 2.182 14.470 1.00 85.00 91 HIS A N 1
ATOM 728 C CA . HIS A 1 91 ? 0.002 2.407 15.574 1.00 85.00 91 HIS A CA 1
ATOM 729 C C . HIS A 1 91 ? -0.756 3.730 15.447 1.00 85.00 91 HIS A C 1
ATOM 731 O O . HIS A 1 91 ? -1.955 3.774 15.698 1.00 85.00 91 HIS A O 1
ATOM 737 N N . MET A 1 92 ? -0.065 4.812 15.082 1.00 86.44 92 MET A N 1
ATOM 738 C CA . MET A 1 92 ? -0.700 6.120 14.903 1.00 86.44 92 MET A CA 1
ATOM 739 C C . MET A 1 92 ? -1.733 6.082 13.782 1.00 86.44 92 MET A C 1
ATOM 741 O O . MET A 1 92 ? -2.834 6.585 13.965 1.00 86.44 92 MET A O 1
ATOM 745 N N . LEU A 1 93 ? -1.402 5.430 12.667 1.00 87.44 93 LEU A N 1
ATOM 746 C CA . LEU A 1 93 ? -2.321 5.268 11.550 1.00 87.44 93 LEU A CA 1
ATOM 747 C C . LEU A 1 93 ? -3.537 4.406 11.931 1.00 87.44 93 LEU A C 1
ATOM 749 O O . LEU A 1 93 ? -4.652 4.748 11.573 1.00 87.44 93 LEU A O 1
ATOM 753 N N . LEU A 1 94 ? -3.361 3.345 12.726 1.00 88.12 94 LEU A N 1
ATOM 754 C CA . LEU A 1 94 ? -4.482 2.544 13.245 1.00 88.12 94 LEU A CA 1
ATOM 755 C C . LEU A 1 94 ? -5.378 3.293 14.245 1.00 88.12 94 LEU A C 1
ATOM 757 O O . LEU A 1 94 ? -6.519 2.885 14.445 1.00 88.12 94 LEU A O 1
ATOM 761 N N . ASN A 1 95 ? -4.879 4.356 14.875 1.00 87.12 95 ASN A N 1
ATOM 762 C CA . ASN A 1 95 ? -5.669 5.217 15.757 1.00 87.12 95 ASN A CA 1
ATOM 763 C C . ASN A 1 95 ? -6.383 6.350 15.000 1.00 87.12 95 ASN A C 1
ATOM 765 O O . ASN A 1 95 ? -7.221 7.033 15.587 1.00 87.12 95 ASN A O 1
ATOM 769 N N . ASP A 1 96 ? -6.060 6.562 13.722 1.00 88.81 96 ASP A N 1
ATOM 770 C CA . ASP A 1 96 ? -6.799 7.474 12.857 1.00 88.81 96 ASP A CA 1
ATOM 771 C C . ASP A 1 96 ? -8.166 6.861 12.527 1.00 88.81 96 ASP A C 1
ATOM 773 O O . ASP A 1 96 ? -8.256 5.778 11.947 1.00 88.81 96 ASP A O 1
ATOM 777 N N . HIS A 1 97 ? -9.243 7.532 12.942 1.00 88.50 97 HIS A N 1
ATOM 778 C CA . HIS A 1 97 ? -10.594 6.972 12.862 1.00 88.50 97 HIS A CA 1
ATOM 779 C C . HIS A 1 97 ? -11.028 6.714 11.415 1.00 88.50 97 HIS A C 1
ATOM 781 O O . HIS A 1 97 ? -11.685 5.711 11.131 1.00 88.50 97 HIS A O 1
ATOM 787 N N . GLU A 1 98 ? -10.666 7.611 10.499 1.00 89.12 98 GLU A N 1
ATOM 788 C CA . GLU A 1 98 ? -11.005 7.479 9.086 1.00 89.12 98 GLU A CA 1
ATOM 789 C C . GLU A 1 98 ? -10.273 6.291 8.467 1.00 89.12 98 GLU A C 1
ATOM 791 O O . GLU A 1 98 ? -10.917 5.388 7.930 1.00 89.12 98 GLU A O 1
ATOM 796 N N . PHE A 1 99 ? -8.952 6.222 8.637 1.00 90.31 99 PHE A N 1
ATOM 797 C CA . PHE A 1 99 ? -8.166 5.090 8.164 1.00 90.31 99 PHE A CA 1
ATOM 798 C C . PHE A 1 99 ? -8.631 3.764 8.771 1.00 90.31 99 PHE A C 1
ATOM 800 O O . PHE A 1 99 ? -8.762 2.773 8.055 1.00 90.31 99 PHE A O 1
ATOM 807 N N . TYR A 1 100 ? -8.901 3.724 10.077 1.00 91.12 100 TYR A N 1
ATOM 808 C CA . TYR A 1 100 ? -9.397 2.520 10.740 1.00 91.12 100 TYR A CA 1
ATOM 809 C C . TYR A 1 100 ? -10.725 2.057 10.130 1.00 91.12 100 TYR A C 1
ATOM 811 O O . TYR A 1 100 ? -10.917 0.868 9.849 1.00 91.12 100 TYR A O 1
ATOM 819 N N . HIS A 1 101 ? -11.647 2.993 9.896 1.00 90.75 101 HIS A N 1
ATOM 820 C CA . HIS A 1 101 ? -12.925 2.691 9.268 1.00 90.75 101 HIS A CA 1
ATOM 821 C C . HIS A 1 101 ? -12.732 2.178 7.831 1.00 90.75 101 HIS A C 1
ATOM 823 O O . HIS A 1 101 ? -13.270 1.129 7.482 1.00 90.75 101 HIS A O 1
ATOM 829 N N . GLU A 1 102 ? -11.910 2.837 7.016 1.00 90.00 102 GLU A N 1
ATOM 830 C CA . GLU A 1 102 ? -11.588 2.383 5.657 1.00 90.00 102 GLU A CA 1
ATOM 831 C C . GLU A 1 102 ? -10.962 0.982 5.638 1.00 90.00 102 GLU A C 1
ATOM 833 O O . GLU A 1 102 ? -11.410 0.102 4.897 1.00 90.00 102 GLU A O 1
ATOM 838 N N . LEU A 1 103 ? -9.951 0.760 6.482 1.00 91.88 103 LEU A N 1
ATOM 839 C CA . LEU A 1 103 ? -9.231 -0.504 6.581 1.00 91.88 103 LEU A CA 1
ATOM 840 C C . LEU A 1 103 ? -10.161 -1.636 7.025 1.00 91.88 103 LEU A C 1
ATOM 842 O O . LEU A 1 103 ? -10.106 -2.725 6.458 1.00 91.88 103 LEU A O 1
ATOM 846 N N . SER A 1 104 ? -11.029 -1.390 8.010 1.00 91.88 104 SER A N 1
ATOM 847 C CA . SER A 1 104 ? -11.984 -2.392 8.503 1.00 91.88 104 SER A CA 1
ATOM 848 C C . SER A 1 104 ? -13.065 -2.732 7.473 1.00 91.88 104 SER A C 1
ATOM 850 O O . SER A 1 104 ? -13.393 -3.908 7.299 1.00 91.88 104 SER A O 1
ATOM 852 N N . GLN A 1 105 ? -13.561 -1.747 6.720 1.00 91.69 105 GLN A N 1
ATOM 853 C CA . GLN A 1 105 ? -14.501 -1.988 5.622 1.00 91.69 105 GLN A CA 1
ATOM 854 C C . GLN A 1 105 ? -13.847 -2.776 4.485 1.00 91.69 105 GLN A C 1
ATOM 856 O O . GLN A 1 105 ? -14.418 -3.749 3.990 1.00 91.69 105 GLN A O 1
ATOM 861 N N . ALA A 1 106 ? -12.628 -2.403 4.088 1.00 92.12 106 ALA A N 1
ATOM 862 C CA . ALA A 1 106 ? -11.877 -3.142 3.079 1.00 92.12 106 ALA A CA 1
ATOM 863 C C . ALA A 1 106 ? -11.572 -4.576 3.547 1.00 92.12 106 ALA A C 1
ATOM 865 O O . ALA A 1 106 ? -11.726 -5.518 2.771 1.00 92.12 106 ALA A O 1
ATOM 866 N N . ALA A 1 107 ? -11.215 -4.771 4.818 1.00 93.69 107 ALA A N 1
ATOM 867 C CA . ALA A 1 107 ? -11.001 -6.093 5.403 1.00 93.69 107 ALA A CA 1
ATOM 868 C C . ALA A 1 107 ? -12.246 -6.980 5.291 1.00 93.69 107 ALA A C 1
ATOM 870 O O . ALA A 1 107 ? -12.157 -8.124 4.841 1.00 93.69 107 ALA A O 1
ATOM 871 N N . LEU A 1 108 ? -13.410 -6.426 5.646 1.00 93.06 108 LEU A N 1
ATOM 872 C CA . LEU A 1 108 ? -14.693 -7.117 5.581 1.00 93.06 108 LEU A CA 1
ATOM 873 C C . LEU A 1 108 ? -15.037 -7.535 4.145 1.00 93.06 108 LEU A C 1
ATOM 875 O O . LEU A 1 108 ? -15.404 -8.687 3.916 1.00 93.06 108 LEU A O 1
ATOM 879 N N . LEU A 1 109 ? -14.864 -6.632 3.174 1.00 93.75 109 LEU A N 1
ATOM 880 C CA . LEU A 1 109 ? -15.114 -6.914 1.753 1.00 93.75 109 LEU A CA 1
ATOM 881 C C . LEU A 1 109 ? -14.239 -8.049 1.213 1.00 93.75 109 LEU A C 1
ATOM 883 O O . LEU A 1 109 ? -14.682 -8.819 0.364 1.00 93.75 109 LEU A O 1
ATOM 887 N N . ASN A 1 110 ? -13.009 -8.155 1.713 1.00 94.12 110 ASN A N 1
ATOM 888 C CA . ASN A 1 110 ? -12.048 -9.174 1.300 1.00 94.12 110 ASN A CA 1
ATOM 889 C C . ASN A 1 110 ? -12.072 -10.427 2.193 1.00 94.12 110 ASN A C 1
ATOM 891 O O . ASN A 1 110 ? -11.250 -11.319 2.000 1.00 94.12 110 ASN A O 1
ATOM 895 N N . GLN A 1 111 ? -13.006 -10.506 3.151 1.00 94.81 111 GLN A N 1
ATOM 896 C CA . GLN A 1 111 ? -13.158 -11.624 4.091 1.00 94.81 111 GLN A CA 1
ATOM 897 C C . GLN A 1 111 ? -11.880 -11.926 4.895 1.00 94.81 111 GLN A C 1
ATOM 899 O O . GLN A 1 111 ? -11.579 -13.079 5.207 1.00 94.81 111 GLN A O 1
ATOM 904 N N . ILE A 1 112 ? -11.120 -10.886 5.245 1.00 93.88 112 ILE A N 1
ATOM 905 C CA . ILE A 1 112 ? -9.892 -11.008 6.035 1.00 93.88 112 ILE A CA 1
ATOM 906 C C . ILE A 1 112 ? -10.200 -10.676 7.492 1.00 93.88 112 ILE A C 1
ATOM 908 O O . ILE A 1 112 ? -10.835 -9.667 7.803 1.00 93.88 112 ILE A O 1
ATOM 912 N N . VAL A 1 113 ? -9.717 -11.515 8.407 1.00 94.25 113 VAL A N 1
ATOM 913 C CA . VAL A 1 113 ? -9.874 -11.298 9.846 1.00 94.25 113 VAL A CA 1
ATOM 914 C C . VAL A 1 113 ? -9.097 -10.048 10.265 1.00 94.25 113 VAL A C 1
ATOM 916 O O . VAL A 1 113 ? -7.875 -9.980 10.137 1.00 94.25 113 VAL A O 1
ATOM 919 N N . PHE A 1 114 ? -9.800 -9.057 10.815 1.00 91.00 114 PHE A N 1
ATOM 920 C CA . PHE A 1 114 ? -9.206 -7.761 11.157 1.00 91.00 114 PHE A CA 1
ATOM 921 C C . PHE A 1 114 ? -8.063 -7.853 12.182 1.00 91.00 114 PHE A C 1
ATOM 923 O O . PHE A 1 114 ? -7.088 -7.114 12.097 1.00 91.00 114 PHE A O 1
ATOM 930 N N . ASN A 1 115 ? -8.128 -8.812 13.108 1.00 92.00 115 ASN A N 1
ATOM 931 C CA . ASN A 1 115 ? -7.047 -9.053 14.066 1.00 92.00 115 ASN A CA 1
ATOM 932 C C . ASN A 1 115 ? -5.729 -9.461 13.374 1.00 92.00 115 ASN A C 1
ATOM 934 O O . ASN A 1 115 ? -4.649 -9.052 13.799 1.00 92.00 115 ASN A O 1
ATOM 938 N N . ASP A 1 116 ? -5.803 -10.224 12.278 1.00 92.44 116 ASP A N 1
ATOM 939 C CA . ASP A 1 116 ? -4.616 -10.605 11.505 1.00 92.44 116 ASP A CA 1
ATOM 940 C C . ASP A 1 116 ? -4.054 -9.412 10.729 1.00 92.44 116 ASP A C 1
ATOM 942 O O . ASP A 1 116 ? -2.840 -9.267 10.627 1.00 92.44 116 ASP A O 1
ATOM 946 N N . ILE A 1 117 ? -4.918 -8.506 10.262 1.00 91.62 117 ILE A N 1
ATOM 947 C CA . ILE A 1 117 ? -4.513 -7.233 9.648 1.00 91.62 117 ILE A CA 1
ATOM 948 C C . ILE A 1 117 ? -3.768 -6.366 10.661 1.00 91.62 117 ILE A C 1
ATOM 950 O O . ILE A 1 117 ? -2.675 -5.895 10.358 1.00 91.62 117 ILE A O 1
ATOM 954 N N . GLN A 1 118 ? -4.311 -6.188 11.870 1.00 90.62 118 GLN A N 1
ATOM 955 C CA . GLN A 1 118 ? -3.640 -5.423 12.925 1.00 90.62 118 GLN A CA 1
ATOM 956 C C . GLN A 1 118 ? -2.279 -6.036 13.264 1.00 90.62 118 GLN A C 1
ATOM 958 O O . GLN A 1 118 ? -1.278 -5.322 13.299 1.00 90.62 118 GLN A O 1
ATOM 963 N N . ARG A 1 119 ? -2.209 -7.363 13.439 1.00 89.56 119 ARG A N 1
ATOM 964 C CA . ARG A 1 119 ? -0.940 -8.060 13.692 1.00 89.56 119 ARG A CA 1
ATOM 965 C C . ARG A 1 119 ? 0.053 -7.867 12.544 1.00 89.56 119 ARG A C 1
ATOM 967 O O . ARG A 1 119 ? 1.207 -7.542 12.807 1.00 89.56 119 ARG A O 1
ATOM 974 N N . SER A 1 120 ? -0.381 -8.034 11.295 1.00 91.19 120 SER A N 1
ATOM 975 C CA . SER A 1 120 ? 0.466 -7.832 10.114 1.00 91.19 120 SER A CA 1
ATOM 976 C C . SER A 1 120 ? 0.949 -6.394 9.997 1.00 91.19 120 SER A C 1
ATOM 978 O O . SER A 1 120 ? 2.113 -6.181 9.692 1.00 91.19 120 SER A O 1
ATOM 980 N N . MET A 1 121 ? 0.105 -5.408 10.294 1.00 88.50 121 MET A N 1
ATOM 981 C CA . MET A 1 121 ? 0.474 -3.994 10.262 1.00 88.50 121 MET A CA 1
ATOM 982 C C . MET A 1 121 ? 1.518 -3.642 11.326 1.00 88.50 121 MET A C 1
ATOM 984 O O . MET A 1 121 ? 2.449 -2.889 11.051 1.00 88.50 121 MET A O 1
ATOM 988 N N . MET A 1 122 ? 1.400 -4.247 12.509 1.00 85.19 122 MET A N 1
ATOM 989 C CA . MET A 1 122 ? 2.354 -4.084 13.604 1.00 85.19 122 MET A CA 1
ATOM 990 C C . MET A 1 122 ? 3.668 -4.845 13.394 1.00 85.19 122 MET A C 1
ATOM 992 O O . MET A 1 122 ? 4.704 -4.404 13.870 1.00 85.19 122 MET A O 1
ATOM 996 N N . GLY A 1 123 ? 3.642 -5.980 12.692 1.00 83.44 123 GLY A N 1
ATOM 997 C CA . GLY A 1 123 ? 4.827 -6.796 12.404 1.00 83.44 123 GLY A CA 1
ATOM 998 C C . GLY A 1 123 ? 5.503 -6.488 11.067 1.00 83.44 123 GLY A C 1
ATOM 999 O O . GLY A 1 123 ? 6.555 -7.058 10.776 1.00 83.44 123 GLY A O 1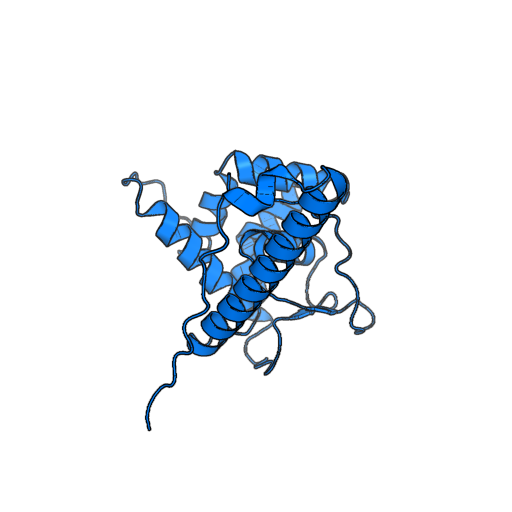
ATOM 1000 N N . LEU A 1 124 ? 4.919 -5.602 10.252 1.00 82.38 124 LEU A N 1
ATOM 1001 C CA . LEU A 1 124 ? 5.243 -5.477 8.831 1.00 82.38 124 LEU A CA 1
ATOM 1002 C C . LEU A 1 124 ? 6.720 -5.181 8.587 1.00 82.38 124 LEU A C 1
ATOM 1004 O O . LEU A 1 124 ? 7.359 -5.805 7.744 1.00 82.38 124 LEU A O 1
ATOM 1008 N N . TYR A 1 125 ? 7.284 -4.245 9.348 1.00 77.56 125 TYR A N 1
ATOM 1009 C CA . TYR A 1 125 ? 8.686 -3.886 9.194 1.00 77.56 125 TYR A CA 1
ATOM 1010 C C . TYR A 1 125 ? 9.617 -5.056 9.538 1.00 77.56 125 TYR A C 1
ATOM 1012 O O . TYR A 1 125 ? 10.606 -5.280 8.839 1.00 77.56 125 TYR A O 1
ATOM 1020 N N . HIS A 1 126 ? 9.292 -5.832 10.576 1.00 77.50 126 HIS A N 1
ATOM 1021 C CA . HIS A 1 126 ? 10.079 -7.000 10.957 1.00 77.50 126 HIS A CA 1
ATOM 1022 C C . HIS A 1 126 ? 10.016 -8.092 9.884 1.00 77.50 126 HIS A C 1
ATOM 1024 O O . HIS A 1 126 ? 11.067 -8.571 9.453 1.00 77.50 126 HIS A O 1
ATOM 1030 N N . SER A 1 127 ? 8.814 -8.410 9.389 1.00 76.62 127 SER A N 1
ATOM 1031 C CA . SER A 1 127 ? 8.627 -9.357 8.285 1.00 76.62 127 SER A CA 1
ATOM 1032 C C . SER A 1 127 ? 9.466 -8.948 7.074 1.00 76.62 127 SER A C 1
ATOM 1034 O O . SER A 1 127 ? 10.289 -9.718 6.583 1.00 76.62 127 SER A O 1
ATOM 1036 N N . LEU A 1 128 ? 9.353 -7.693 6.635 1.00 78.50 128 LEU A N 1
ATOM 1037 C CA . LEU A 1 128 ? 10.058 -7.202 5.450 1.00 78.50 128 LEU A CA 1
ATOM 1038 C C . LEU A 1 128 ? 11.574 -7.091 5.631 1.00 78.50 128 LEU A C 1
ATOM 1040 O O . LEU A 1 128 ? 12.321 -7.262 4.665 1.00 78.50 128 LEU A O 1
ATOM 1044 N N . SER A 1 129 ? 12.045 -6.827 6.851 1.00 71.06 129 SER A N 1
ATOM 1045 C CA . SER A 1 129 ? 13.475 -6.824 7.151 1.00 71.06 129 SER A CA 1
ATOM 1046 C C . SER A 1 129 ? 14.091 -8.205 6.933 1.00 71.06 129 SER A C 1
ATOM 1048 O O . SER A 1 129 ? 15.196 -8.284 6.414 1.00 71.06 129 SER A O 1
ATOM 1050 N N . THR A 1 130 ? 13.381 -9.284 7.258 1.00 69.19 130 THR A N 1
ATOM 1051 C CA . THR A 1 130 ? 13.888 -10.651 7.066 1.00 69.19 130 THR A CA 1
ATOM 1052 C C . THR A 1 130 ? 13.951 -11.050 5.588 1.00 69.19 130 THR A C 1
ATOM 1054 O O . THR A 1 130 ? 14.892 -11.723 5.174 1.00 69.19 130 THR A O 1
ATOM 1057 N N . TYR A 1 131 ? 12.983 -10.618 4.771 1.00 65.50 131 TYR A N 1
ATOM 1058 C CA . TYR A 1 131 ? 12.847 -11.099 3.389 1.00 65.50 131 TYR A CA 1
ATOM 1059 C C . TYR A 1 131 ? 13.655 -10.313 2.342 1.00 65.50 131 TYR A C 1
ATOM 1061 O O . TYR A 1 131 ? 14.022 -10.879 1.314 1.00 65.50 131 TYR A O 1
ATOM 1069 N N . PHE A 1 132 ? 13.954 -9.027 2.569 1.00 64.00 132 PHE A N 1
ATOM 1070 C CA . PHE A 1 132 ? 14.387 -8.125 1.484 1.00 64.00 132 PHE A CA 1
ATOM 1071 C C . PHE A 1 132 ? 15.795 -7.529 1.640 1.00 64.00 132 PHE A C 1
ATOM 1073 O O . PHE A 1 132 ? 16.073 -6.452 1.112 1.00 64.00 132 PHE A O 1
ATOM 1080 N N . HIS A 1 133 ? 16.723 -8.220 2.309 1.00 53.28 133 HIS A N 1
ATOM 1081 C CA . HIS A 1 133 ? 18.106 -7.739 2.479 1.00 53.28 133 HIS A CA 1
ATOM 1082 C C . HIS A 1 133 ? 18.938 -7.623 1.183 1.00 53.28 133 HIS A C 1
ATOM 1084 O O . HIS A 1 133 ? 20.022 -7.049 1.226 1.00 53.28 133 HIS A O 1
ATOM 1090 N N . SER A 1 134 ? 18.457 -8.102 0.030 1.00 48.69 134 SER A N 1
ATOM 1091 C CA . SER A 1 134 ? 19.277 -8.167 -1.194 1.00 48.69 134 SER A CA 1
ATOM 1092 C C . SER A 1 134 ? 18.568 -7.850 -2.514 1.00 48.69 134 SER A C 1
ATOM 1094 O O . SER A 1 134 ? 19.231 -7.800 -3.549 1.00 48.69 134 SER A O 1
ATOM 1096 N N . GLN A 1 135 ? 17.255 -7.600 -2.529 1.00 54.38 135 GLN A N 1
ATOM 1097 C CA . GLN A 1 135 ? 16.558 -7.288 -3.780 1.00 54.38 135 GLN A CA 1
ATOM 1098 C C . GLN A 1 135 ? 16.629 -5.788 -4.079 1.00 54.38 135 GLN A C 1
ATOM 1100 O O . GLN A 1 135 ? 15.773 -5.002 -3.671 1.00 54.38 135 GLN A O 1
ATOM 1105 N N . GLN A 1 136 ? 17.673 -5.390 -4.806 1.00 52.38 136 GLN A N 1
ATOM 1106 C CA . GLN A 1 136 ? 17.615 -4.189 -5.634 1.00 52.38 136 GLN A CA 1
ATOM 1107 C C . GLN A 1 136 ? 16.797 -4.537 -6.878 1.00 52.38 136 GLN A C 1
ATOM 1109 O O . GLN A 1 136 ? 17.337 -5.010 -7.874 1.00 52.38 136 GLN A O 1
ATOM 1114 N N . THR A 1 137 ? 15.479 -4.366 -6.822 1.00 56.38 137 THR A N 1
ATOM 1115 C CA . THR A 1 137 ? 14.696 -4.327 -8.057 1.00 56.38 137 THR A CA 1
ATOM 1116 C C . THR A 1 137 ? 14.981 -2.985 -8.722 1.00 56.38 137 THR A C 1
ATOM 1118 O O . THR A 1 137 ? 14.934 -1.950 -8.072 1.00 56.38 137 THR A O 1
ATOM 1121 N N . SER A 1 138 ? 15.372 -2.978 -9.994 1.00 59.47 138 SER A N 1
ATOM 1122 C CA . SER A 1 138 ? 15.794 -1.746 -10.676 1.00 59.47 138 SER A CA 1
ATOM 1123 C C . SER A 1 138 ? 14.620 -0.877 -11.130 1.00 59.47 138 SER A C 1
ATOM 1125 O O . SER A 1 138 ? 14.799 0.321 -11.336 1.00 59.47 138 SER A O 1
ATOM 1127 N N . GLU A 1 139 ? 13.423 -1.459 -11.281 1.00 68.38 139 GLU A N 1
ATOM 1128 C CA . GLU A 1 139 ? 12.331 -0.791 -12.004 1.00 68.38 139 GLU A CA 1
ATOM 1129 C C . GLU A 1 139 ? 10.980 -0.702 -11.297 1.00 68.38 139 GLU A C 1
ATOM 1131 O O . GLU A 1 139 ? 10.256 0.239 -11.602 1.00 68.38 139 GLU A O 1
ATOM 1136 N N . ASN A 1 140 ? 10.639 -1.587 -10.348 1.00 79.38 140 ASN A N 1
ATOM 1137 C CA . ASN A 1 140 ? 9.392 -1.498 -9.574 1.00 79.38 140 ASN A CA 1
ATOM 1138 C C . ASN A 1 140 ? 9.520 -2.095 -8.162 1.00 79.38 140 ASN A C 1
ATOM 1140 O O . ASN A 1 140 ? 10.307 -3.018 -7.933 1.00 79.38 140 ASN A O 1
ATOM 1144 N N . ILE A 1 141 ? 8.684 -1.615 -7.236 1.00 88.19 141 ILE A N 1
ATOM 1145 C CA . ILE A 1 141 ? 8.446 -2.274 -5.946 1.00 88.19 141 ILE A CA 1
ATOM 1146 C C . ILE A 1 141 ? 7.506 -3.462 -6.176 1.00 88.19 141 ILE A C 1
ATOM 1148 O O . ILE A 1 141 ? 6.490 -3.331 -6.857 1.00 88.19 141 ILE A O 1
ATOM 1152 N N . VAL A 1 142 ? 7.836 -4.618 -5.602 1.00 89.81 142 VAL A N 1
ATOM 1153 C CA . VAL A 1 142 ? 7.119 -5.878 -5.839 1.00 89.81 142 VAL A CA 1
ATOM 1154 C C . VAL A 1 142 ? 6.427 -6.353 -4.565 1.00 89.81 142 VAL A C 1
ATOM 1156 O O . VAL A 1 142 ? 7.071 -6.504 -3.528 1.00 89.81 142 VAL A O 1
ATOM 1159 N N . ILE A 1 143 ? 5.125 -6.622 -4.661 1.00 92.12 143 ILE A N 1
ATOM 1160 C CA . ILE A 1 143 ? 4.352 -7.364 -3.660 1.00 92.12 143 ILE A CA 1
ATOM 1161 C C . ILE A 1 143 ? 4.285 -8.818 -4.139 1.00 92.12 143 ILE A C 1
ATOM 1163 O O . ILE A 1 143 ? 3.522 -9.137 -5.048 1.00 92.12 143 ILE A O 1
ATOM 1167 N N . ASP A 1 144 ? 5.113 -9.688 -3.561 1.00 91.38 144 ASP A N 1
ATOM 1168 C CA . ASP A 1 144 ? 5.233 -11.090 -3.978 1.00 91.38 144 ASP A CA 1
ATOM 1169 C C . ASP A 1 144 ? 4.431 -12.018 -3.055 1.00 91.38 144 ASP A C 1
ATOM 1171 O O . ASP A 1 144 ? 4.760 -12.192 -1.875 1.00 91.38 144 ASP A O 1
ATOM 1175 N N . ALA A 1 145 ? 3.378 -12.636 -3.592 1.00 92.94 145 ALA A N 1
ATOM 1176 C CA . ALA A 1 145 ? 2.484 -13.512 -2.840 1.00 92.94 145 ALA A CA 1
ATOM 1177 C C . ALA A 1 145 ? 3.121 -14.836 -2.397 1.00 92.94 145 ALA A C 1
ATOM 1179 O O . ALA A 1 145 ? 2.535 -15.547 -1.576 1.00 92.94 145 ALA A O 1
ATOM 1180 N N . ARG A 1 146 ? 4.305 -15.172 -2.919 1.00 90.75 146 ARG A N 1
ATOM 1181 C CA . ARG A 1 146 ? 5.084 -16.347 -2.500 1.00 90.75 146 ARG A CA 1
ATOM 1182 C C . ARG A 1 146 ? 5.854 -16.095 -1.205 1.00 90.75 146 ARG A C 1
ATOM 1184 O O . ARG A 1 146 ? 6.225 -17.050 -0.531 1.00 90.75 146 ARG A O 1
ATOM 1191 N N . LEU A 1 147 ? 6.104 -14.824 -0.877 1.00 89.19 147 LEU A N 1
ATOM 1192 C CA . LEU A 1 147 ? 6.913 -14.407 0.275 1.00 89.19 147 LEU A CA 1
ATOM 1193 C C . LEU A 1 147 ? 6.074 -13.875 1.441 1.00 89.19 147 LEU A C 1
ATOM 1195 O O . LEU A 1 147 ? 6.540 -13.865 2.575 1.00 89.19 147 LEU A O 1
ATOM 1199 N N . LEU A 1 148 ? 4.856 -13.414 1.162 1.00 90.25 148 LEU A N 1
ATOM 1200 C CA . LEU A 1 148 ? 4.005 -12.710 2.117 1.00 90.25 148 LEU A CA 1
ATOM 1201 C C . LEU A 1 148 ? 2.750 -13.521 2.422 1.00 90.25 148 LEU A C 1
ATOM 1203 O O . LEU A 1 148 ? 2.148 -14.109 1.519 1.00 90.25 148 LEU A O 1
ATOM 1207 N N . VAL A 1 149 ? 2.282 -13.492 3.669 1.00 91.94 149 VAL A N 1
ATOM 1208 C CA . VAL A 1 149 ? 0.965 -14.068 3.991 1.00 91.94 149 VAL A CA 1
ATOM 1209 C C . VAL A 1 149 ? -0.167 -13.146 3.500 1.00 91.94 149 VAL A C 1
ATOM 1211 O O . VAL A 1 149 ? 0.055 -11.945 3.337 1.00 91.94 149 VAL A O 1
ATOM 1214 N N . PRO A 1 150 ? -1.401 -13.647 3.279 1.00 94.38 150 PRO A N 1
ATOM 1215 C CA . PRO A 1 150 ? -2.490 -12.840 2.717 1.00 94.38 150 PRO A CA 1
ATOM 1216 C C . PRO A 1 150 ? -2.780 -11.526 3.462 1.00 94.38 150 PRO A C 1
ATOM 1218 O O . PRO A 1 150 ? -3.043 -10.505 2.834 1.00 94.38 150 PRO A O 1
ATOM 1221 N N . SER A 1 151 ? -2.701 -11.514 4.795 1.00 94.19 151 SER A N 1
ATOM 1222 C CA . SER A 1 151 ? -2.911 -10.295 5.585 1.00 94.19 151 SER A CA 1
ATOM 1223 C C . SER A 1 151 ? -1.802 -9.256 5.375 1.00 94.19 151 SER A C 1
ATOM 1225 O O . SER A 1 151 ? -2.091 -8.064 5.331 1.00 94.19 151 SER A O 1
ATOM 1227 N N . GLU A 1 152 ? -0.550 -9.680 5.178 1.00 93.12 152 GLU A N 1
ATOM 1228 C CA . GLU A 1 152 ? 0.564 -8.781 4.853 1.00 93.12 152 GLU A CA 1
ATOM 1229 C C . GLU A 1 152 ? 0.425 -8.221 3.438 1.00 93.12 152 GLU A C 1
ATOM 1231 O O . GLU A 1 152 ? 0.554 -7.012 3.252 1.00 93.12 152 GLU A O 1
ATOM 1236 N N . GLN A 1 153 ? 0.096 -9.076 2.459 1.00 94.56 153 GLN A N 1
ATOM 1237 C CA . GLN A 1 153 ? -0.183 -8.648 1.083 1.00 94.56 153 GLN A CA 1
ATOM 1238 C C . GLN A 1 153 ? -1.269 -7.566 1.068 1.00 94.56 153 GLN A C 1
ATOM 1240 O O . GLN A 1 153 ? -1.081 -6.505 0.471 1.00 94.56 153 GLN A O 1
ATOM 1245 N N . PHE A 1 154 ? -2.374 -7.812 1.777 1.00 95.38 154 PHE A N 1
ATOM 1246 C CA . PHE A 1 154 ? -3.487 -6.877 1.902 1.00 95.38 154 PHE A CA 1
ATOM 1247 C C . PHE A 1 154 ? -3.068 -5.547 2.539 1.00 95.38 154 PHE A C 1
ATOM 1249 O O . PHE A 1 154 ? -3.314 -4.491 1.956 1.00 95.38 154 PHE A O 1
ATOM 1256 N N . VAL A 1 155 ? -2.410 -5.584 3.705 1.00 94.06 155 VAL A N 1
ATOM 1257 C C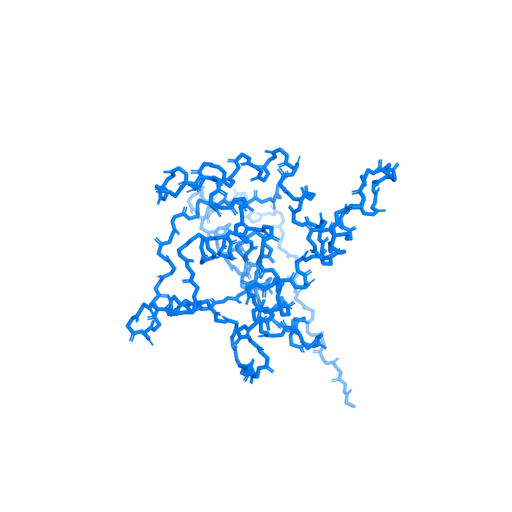A . VAL A 1 155 ? -1.971 -4.372 4.420 1.00 94.06 155 VAL A CA 1
ATOM 1258 C C . VAL A 1 155 ? -1.030 -3.534 3.558 1.00 94.06 155 VAL A C 1
ATOM 1260 O O . VAL A 1 155 ? -1.208 -2.319 3.471 1.00 94.06 155 VAL A O 1
ATOM 1263 N N . ILE A 1 156 ? -0.059 -4.165 2.891 1.00 93.69 156 ILE A N 1
ATOM 1264 C CA . ILE A 1 156 ? 0.865 -3.463 1.991 1.00 93.69 156 ILE A CA 1
ATOM 1265 C C . ILE A 1 156 ? 0.092 -2.797 0.857 1.00 93.69 156 ILE A C 1
ATOM 1267 O O . ILE A 1 156 ? 0.335 -1.627 0.574 1.00 93.69 156 ILE A O 1
ATOM 1271 N N . GLY A 1 157 ? -0.860 -3.499 0.242 1.00 93.50 157 GLY A N 1
ATOM 1272 C CA . GLY A 1 157 ? -1.689 -2.925 -0.815 1.00 93.50 157 GLY A CA 1
ATOM 1273 C C . GLY A 1 157 ? -2.495 -1.713 -0.356 1.00 93.50 157 GLY A C 1
ATOM 1274 O O . GLY A 1 157 ? -2.494 -0.693 -1.042 1.00 93.50 157 GLY A O 1
ATOM 1275 N N . VAL A 1 158 ? -3.137 -1.787 0.816 1.00 93.69 158 VAL A N 1
ATOM 1276 C CA . VAL A 1 158 ? -3.879 -0.652 1.399 1.00 93.69 158 VAL A CA 1
ATOM 1277 C C . VAL A 1 158 ? -2.954 0.543 1.617 1.00 93.69 158 VAL A C 1
ATOM 1279 O O . VAL A 1 158 ? -3.269 1.663 1.215 1.00 93.69 158 VAL A O 1
ATOM 1282 N N . LEU A 1 159 ? -1.792 0.303 2.225 1.00 92.88 159 LEU A N 1
ATOM 1283 C CA . LEU A 1 159 ? -0.791 1.332 2.479 1.00 92.88 159 LEU A CA 1
ATOM 1284 C C . LEU A 1 159 ? -0.289 1.958 1.174 1.00 92.88 159 LEU A C 1
ATOM 1286 O O . LEU A 1 159 ? -0.251 3.179 1.039 1.00 92.88 159 LEU A O 1
ATOM 1290 N N . PHE A 1 160 ? 0.056 1.143 0.186 1.00 92.62 160 PHE A N 1
ATOM 1291 C CA . PHE A 1 160 ? 0.570 1.635 -1.086 1.00 92.62 160 PHE A CA 1
ATOM 1292 C C . PHE A 1 160 ? -0.485 2.408 -1.866 1.00 92.62 160 PHE A C 1
ATOM 1294 O O . PHE A 1 160 ? -0.165 3.465 -2.405 1.00 92.62 160 PHE A O 1
ATOM 1301 N N . LYS A 1 161 ? -1.747 1.964 -1.845 1.00 91.12 161 LYS A N 1
ATOM 1302 C CA . LYS A 1 161 ? -2.853 2.732 -2.422 1.00 91.12 161 LYS A CA 1
ATOM 1303 C C . LYS A 1 161 ? -2.996 4.090 -1.731 1.00 91.12 161 LYS A C 1
ATOM 1305 O O . LYS A 1 161 ? -2.965 5.114 -2.405 1.00 91.12 161 LYS A O 1
ATOM 1310 N N . ARG A 1 162 ? -3.071 4.117 -0.395 1.00 89.56 162 ARG A N 1
ATOM 1311 C CA . ARG A 1 162 ? -3.256 5.355 0.386 1.00 89.56 162 ARG A CA 1
ATOM 1312 C C . ARG A 1 162 ? -2.124 6.365 0.193 1.00 89.56 162 ARG A C 1
ATOM 1314 O O . ARG A 1 162 ? -2.370 7.565 0.137 1.00 89.56 162 ARG A O 1
ATOM 1321 N N . PHE A 1 163 ? -0.885 5.891 0.093 1.00 89.00 163 PHE A N 1
ATOM 1322 C CA . PHE A 1 163 ? 0.294 6.746 -0.068 1.00 89.00 163 PHE A CA 1
ATOM 1323 C C . PHE A 1 163 ? 0.749 6.894 -1.529 1.00 89.00 163 PHE A C 1
ATOM 1325 O O . PHE A 1 163 ? 1.823 7.443 -1.771 1.00 89.00 163 PHE A O 1
ATOM 1332 N N . ASN A 1 164 ? -0.065 6.450 -2.495 1.00 89.69 164 ASN A N 1
ATOM 1333 C CA . ASN A 1 164 ? 0.222 6.499 -3.932 1.00 89.69 164 ASN A CA 1
ATOM 1334 C C . ASN A 1 164 ? 1.599 5.918 -4.300 1.00 89.69 164 ASN A C 1
ATOM 1336 O O . ASN A 1 164 ? 2.332 6.489 -5.112 1.00 89.69 164 ASN A O 1
ATOM 1340 N N . ILE A 1 165 ? 1.963 4.795 -3.679 1.00 90.19 165 ILE A N 1
ATOM 1341 C CA . ILE A 1 165 ? 3.205 4.077 -3.961 1.00 90.19 165 ILE A CA 1
ATOM 1342 C C . ILE A 1 165 ? 2.967 3.107 -5.123 1.00 90.19 165 ILE A C 1
ATOM 1344 O O . ILE A 1 165 ? 2.175 2.170 -4.988 1.00 90.19 165 ILE A O 1
ATOM 1348 N N . PRO A 1 166 ? 3.662 3.288 -6.258 1.00 89.25 166 PRO A N 1
ATOM 1349 C CA . PRO A 1 166 ? 3.575 2.359 -7.370 1.00 89.25 166 PRO A CA 1
ATOM 1350 C C . PRO A 1 166 ? 4.187 1.019 -6.998 1.00 89.25 166 PRO A C 1
ATOM 1352 O O . PRO A 1 166 ? 5.275 0.938 -6.426 1.00 89.25 166 PRO A O 1
ATOM 1355 N N . SER A 1 167 ? 3.485 -0.042 -7.366 1.00 90.94 167 SER A N 1
ATOM 1356 C CA . SER A 1 167 ? 3.946 -1.404 -7.163 1.00 90.94 167 SER A CA 1
ATOM 1357 C C . SER A 1 167 ? 3.335 -2.342 -8.191 1.00 90.94 167 SER A C 1
ATOM 1359 O O . SER A 1 167 ? 2.315 -2.032 -8.810 1.00 90.94 167 SER A O 1
ATOM 1361 N N . ILE A 1 168 ? 3.971 -3.495 -8.353 1.00 92.19 168 ILE A N 1
ATOM 1362 C CA . ILE A 1 168 ? 3.431 -4.627 -9.102 1.00 92.19 168 ILE A CA 1
ATOM 1363 C C . ILE A 1 168 ? 3.131 -5.778 -8.146 1.00 92.19 168 ILE A C 1
ATOM 1365 O O . ILE A 1 168 ? 3.798 -5.938 -7.119 1.00 92.19 168 ILE A O 1
ATOM 1369 N N . TYR A 1 169 ? 2.141 -6.590 -8.501 1.00 94.19 169 TYR A N 1
ATOM 1370 C CA . TYR A 1 169 ? 1.780 -7.790 -7.761 1.00 94.19 169 TYR A CA 1
ATOM 1371 C C . TYR A 1 169 ? 2.234 -9.039 -8.519 1.00 94.19 169 TYR A C 1
ATOM 1373 O O . TYR A 1 169 ? 2.030 -9.143 -9.732 1.00 94.19 169 TYR A O 1
ATOM 1381 N N . ILE A 1 170 ? 2.850 -9.970 -7.792 1.00 93.56 170 ILE A N 1
ATOM 1382 C CA . ILE A 1 170 ? 3.199 -11.305 -8.279 1.00 93.56 170 ILE A CA 1
ATOM 1383 C C . ILE A 1 170 ? 2.342 -12.324 -7.527 1.00 93.56 170 ILE A C 1
ATOM 1385 O O . ILE A 1 170 ? 2.325 -12.315 -6.294 1.00 93.56 170 ILE A O 1
ATOM 1389 N N . ASP A 1 171 ? 1.634 -13.180 -8.264 1.00 95.06 171 ASP A N 1
ATOM 1390 C CA . ASP A 1 171 ? 0.791 -14.239 -7.703 1.00 95.06 171 ASP A CA 1
ATOM 1391 C C . ASP A 1 171 ? 1.613 -15.400 -7.103 1.00 95.06 171 ASP A C 1
ATOM 1393 O O . ASP A 1 171 ? 2.847 -15.383 -7.057 1.00 95.06 171 ASP A O 1
ATOM 1397 N N . LYS A 1 172 ? 0.930 -16.424 -6.581 1.00 93.94 172 LYS A N 1
ATOM 1398 C CA . LYS A 1 172 ? 1.594 -17.567 -5.929 1.00 93.94 172 LYS A CA 1
ATOM 1399 C C . LYS A 1 172 ? 2.353 -18.442 -6.928 1.00 93.94 172 LYS A C 1
ATOM 1401 O O . LYS A 1 172 ? 3.285 -19.148 -6.547 1.00 93.94 172 LYS A O 1
ATOM 1406 N N . GLU A 1 173 ? 1.970 -18.374 -8.192 1.00 95.38 173 GLU A N 1
ATOM 1407 C CA . GLU A 1 173 ? 2.570 -19.072 -9.318 1.00 95.38 173 GLU A CA 1
ATOM 1408 C C . GLU A 1 173 ? 3.812 -18.332 -9.849 1.00 95.38 173 GLU A C 1
ATOM 1410 O O . GLU A 1 173 ? 4.602 -18.908 -10.599 1.00 95.38 173 GLU A O 1
ATOM 1415 N N . GLY A 1 174 ? 4.045 -17.092 -9.407 1.00 90.75 174 GLY A N 1
ATOM 1416 C CA . GLY A 1 174 ? 5.185 -16.271 -9.806 1.00 90.75 174 GLY A CA 1
ATOM 1417 C C . GLY A 1 174 ? 4.922 -15.386 -11.025 1.00 90.75 174 GLY A C 1
ATOM 1418 O O . GLY A 1 174 ? 5.874 -14.821 -11.567 1.00 90.75 174 GLY A O 1
ATOM 1419 N N . ASN A 1 175 ? 3.667 -15.242 -11.453 1.00 94.00 175 ASN A N 1
ATOM 1420 C CA . ASN A 1 175 ? 3.281 -14.412 -12.589 1.00 94.00 175 ASN A CA 1
ATOM 1421 C C . ASN A 1 175 ? 2.887 -13.005 -12.142 1.00 94.00 175 ASN A C 1
ATOM 1423 O O . ASN A 1 175 ? 2.319 -12.804 -11.069 1.00 94.00 175 ASN A O 1
ATOM 1427 N N . MET A 1 176 ? 3.136 -12.019 -13.006 1.00 93.12 176 MET A N 1
ATOM 1428 C CA . MET A 1 176 ? 2.581 -10.682 -12.823 1.00 93.12 176 MET A CA 1
ATOM 1429 C C . MET A 1 176 ? 1.060 -10.744 -12.984 1.00 93.12 176 MET A C 1
ATOM 1431 O O . MET A 1 176 ? 0.560 -11.183 -14.020 1.00 93.12 176 MET A O 1
ATOM 1435 N N . ALA A 1 177 ? 0.335 -10.280 -11.972 1.0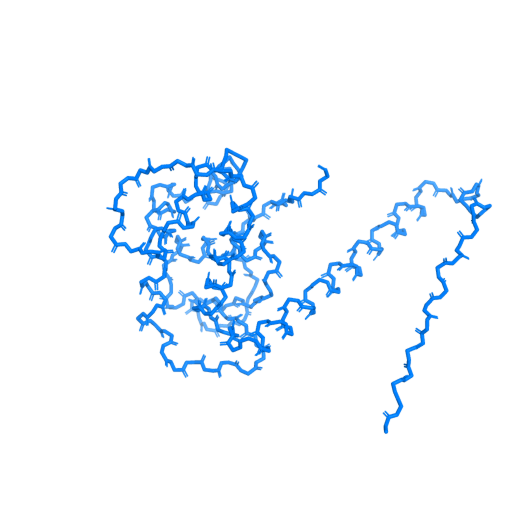0 94.00 177 ALA A N 1
ATOM 1436 C CA . ALA A 1 177 ? -1.118 -10.348 -11.930 1.00 94.00 177 ALA A CA 1
ATOM 1437 C C . ALA A 1 177 ? -1.724 -9.046 -11.392 1.00 94.00 177 ALA A C 1
ATOM 1439 O O . ALA A 1 177 ? -1.033 -8.173 -10.863 1.00 94.00 177 ALA A O 1
ATOM 1440 N N . MET A 1 178 ? -3.045 -8.913 -11.527 1.00 93.44 178 MET A N 1
ATOM 1441 C CA . MET A 1 178 ? -3.775 -7.848 -10.844 1.00 93.44 178 MET A CA 1
ATOM 1442 C C . MET A 1 178 ? -3.766 -8.091 -9.336 1.00 93.44 178 MET A C 1
ATOM 1444 O O . MET A 1 178 ? -3.880 -9.229 -8.881 1.00 93.44 178 MET A O 1
ATOM 1448 N N . PHE A 1 179 ? -3.669 -7.010 -8.563 1.00 93.94 179 PHE A N 1
ATOM 1449 C CA . PHE A 1 179 ? -3.759 -7.093 -7.111 1.00 93.94 179 PHE A CA 1
ATOM 1450 C C . PHE A 1 179 ? -5.131 -7.669 -6.708 1.00 93.94 179 PHE A C 1
ATOM 1452 O O . PHE A 1 179 ? -6.154 -7.126 -7.133 1.00 93.94 179 PHE A O 1
ATOM 1459 N N . PRO A 1 180 ? -5.187 -8.758 -5.919 1.00 93.25 180 PRO A N 1
ATOM 1460 C CA . PRO A 1 180 ? -6.398 -9.572 -5.793 1.00 93.25 180 PRO A CA 1
ATOM 1461 C C . PRO A 1 180 ? -7.411 -9.021 -4.784 1.00 93.25 180 PRO A C 1
ATOM 1463 O O . PRO A 1 180 ? -8.457 -9.632 -4.578 1.00 93.25 180 PRO A O 1
ATOM 1466 N N . TYR A 1 181 ? -7.112 -7.894 -4.134 1.00 93.38 181 TYR A N 1
ATOM 1467 C CA . TYR A 1 181 ? -7.955 -7.333 -3.086 1.00 93.38 181 TYR A CA 1
ATOM 1468 C C . TYR A 1 181 ? -8.748 -6.129 -3.576 1.00 93.38 181 TYR A C 1
ATOM 1470 O O . TYR A 1 181 ? -8.220 -5.220 -4.221 1.00 93.38 181 TYR A O 1
ATOM 1478 N N . ASN A 1 182 ? -10.021 -6.086 -3.192 1.00 90.56 182 ASN A N 1
ATOM 1479 C CA . ASN A 1 182 ? -10.884 -4.944 -3.426 1.00 90.56 182 ASN A CA 1
ATOM 1480 C C . ASN A 1 182 ? -10.569 -3.849 -2.409 1.00 90.56 182 ASN A C 1
ATOM 1482 O O . ASN A 1 182 ? -11.081 -3.834 -1.287 1.00 90.56 182 ASN A O 1
ATOM 1486 N N . LEU A 1 183 ? -9.697 -2.942 -2.823 1.00 84.06 183 LEU A N 1
ATOM 1487 C CA . LEU A 1 183 ? -9.474 -1.686 -2.144 1.00 84.06 183 LEU A CA 1
ATOM 1488 C C . LEU A 1 183 ? -10.432 -0.695 -2.802 1.00 84.06 183 LEU A C 1
ATOM 1490 O O . LEU A 1 183 ? -10.122 -0.185 -3.881 1.00 84.06 183 LEU A O 1
ATOM 1494 N N . LYS A 1 184 ? -11.592 -0.409 -2.193 1.00 68.75 184 LYS A N 1
ATOM 1495 C CA . LYS A 1 184 ? -12.379 0.780 -2.581 1.00 68.75 184 LYS A CA 1
ATOM 1496 C C . LYS A 1 184 ? -11.463 2.006 -2.582 1.00 68.75 184 LYS A C 1
ATOM 1498 O O . LYS A 1 184 ? -10.356 1.948 -2.044 1.00 68.75 184 LYS A O 1
ATOM 1503 N N . ASP A 1 185 ? -11.846 3.090 -3.241 1.00 57.22 185 ASP A N 1
ATOM 1504 C CA . ASP A 1 185 ? -11.058 4.323 -3.187 1.00 57.22 185 ASP A CA 1
ATOM 1505 C C . ASP A 1 185 ? -10.980 4.812 -1.744 1.00 57.22 185 ASP A C 1
ATOM 1507 O O . ASP A 1 185 ? -11.873 5.467 -1.231 1.00 57.22 185 ASP A O 1
ATOM 1511 N N . THR A 1 186 ? -9.902 4.413 -1.071 1.00 50.53 186 THR A N 1
ATOM 1512 C CA . THR A 1 186 ? -9.381 5.007 0.153 1.00 50.53 186 THR A CA 1
ATOM 1513 C C . THR A 1 186 ? -8.786 6.348 -0.263 1.00 50.53 186 THR A C 1
ATOM 1515 O O . THR A 1 186 ? -7.566 6.503 -0.371 1.00 50.53 186 THR A O 1
ATOM 1518 N N . SER A 1 187 ? -9.652 7.250 -0.717 1.00 37.84 187 SER A N 1
ATOM 1519 C CA . SER A 1 187 ? -9.294 8.568 -1.214 1.00 37.84 187 SER A CA 1
ATOM 1520 C C . SER A 1 187 ? -9.287 9.526 -0.035 1.00 37.84 187 SER A C 1
ATOM 1522 O O . SER A 1 187 ? -10.348 9.927 0.431 1.00 37.84 187 SER A O 1
ATOM 1524 N N . TYR A 1 188 ? -8.096 9.922 0.410 1.00 37.56 188 TYR A N 1
ATOM 1525 C CA . TYR A 1 188 ? -7.949 11.083 1.280 1.00 37.56 188 TYR A CA 1
ATOM 1526 C C . TYR A 1 188 ? -7.690 12.315 0.408 1.00 37.56 188 TYR A C 1
ATOM 1528 O O . TYR A 1 188 ? -6.680 12.363 -0.301 1.00 37.56 188 TYR A O 1
ATOM 1536 N N . GLY A 1 189 ? -8.588 13.302 0.472 1.00 37.50 189 GLY A N 1
ATOM 1537 C CA . GLY A 1 189 ? -8.382 14.629 -0.113 1.00 37.50 189 GLY A CA 1
ATOM 1538 C C . GLY A 1 189 ? -9.591 15.232 -0.832 1.00 37.50 189 GLY A C 1
ATOM 1539 O O . GLY A 1 189 ? -9.534 15.417 -2.046 1.00 37.50 189 GLY A O 1
ATOM 1540 N N . GLN A 1 190 ? -10.628 15.611 -0.079 1.00 29.62 190 GLN A N 1
ATOM 1541 C CA . GLN A 1 190 ? -11.366 16.861 -0.312 1.00 29.62 190 GLN A CA 1
ATOM 1542 C C . GLN A 1 190 ? -11.494 17.611 1.010 1.00 29.62 190 GLN A C 1
ATOM 1544 O O . GLN A 1 190 ? -11.788 16.944 2.025 1.00 29.62 190 GLN A O 1
#

Radius of gyration: 19.76 Å; chains: 1; bounding box: 46×51×51 Å